Protein AF-0000000075777281 (afdb_homodimer)

Radius of gyration: 25.14 Å; Cα contacts (8 Å, |Δi|>4): 169; chains: 2; bounding box: 47×90×36 Å

Structure (mmCIF, N/CA/C/O backbone):
data_AF-0000000075777281-model_v1
#
loop_
_entity.id
_entity.type
_entity.pdbx_description
1 polymer 'Gametocyte-specific factor 1-like'
#
loop_
_atom_site.group_PDB
_atom_site.id
_atom_site.type_symbol
_atom_site.label_atom_id
_atom_site.label_alt_id
_atom_site.label_comp_id
_atom_site.label_asym_id
_atom_site.label_entity_id
_atom_site.label_seq_id
_atom_site.pdbx_PDB_ins_code
_atom_site.Cartn_x
_atom_site.Cartn_y
_atom_site.Cartn_z
_atom_site.occupancy
_atom_site.B_iso_or_equiv
_atom_site.auth_seq_id
_atom_site.auth_comp_id
_atom_site.auth_asym_id
_atom_site.auth_atom_id
_atom_site.pdbx_PDB_model_num
ATOM 1 N N . MET A 1 1 ? -20.328 7.926 12.609 1 57.16 1 MET A N 1
ATOM 2 C CA . MET A 1 1 ? -19.203 7.02 12.461 1 57.16 1 MET A CA 1
ATOM 3 C C . MET A 1 1 ? -17.906 7.703 12.883 1 57.16 1 MET A C 1
ATOM 5 O O . MET A 1 1 ? -17.656 8.859 12.516 1 57.16 1 MET A O 1
ATOM 9 N N . ASP A 1 2 ? -17.172 7.289 13.93 1 79.69 2 ASP A N 1
ATOM 10 C CA . ASP A 1 2 ? -16 7.898 14.539 1 79.69 2 ASP A CA 1
ATOM 11 C C . ASP A 1 2 ? -14.828 7.949 13.555 1 79.69 2 ASP A C 1
ATOM 13 O O . ASP A 1 2 ? -14.57 6.973 12.852 1 79.69 2 ASP A O 1
ATOM 17 N N . ASP A 1 3 ? -14.461 9.109 13.094 1 91.38 3 ASP A N 1
ATOM 18 C CA . ASP A 1 3 ? -13.328 9.359 12.211 1 91.38 3 ASP A CA 1
ATOM 19 C C . ASP A 1 3 ? -12.148 9.953 12.977 1 91.38 3 ASP A C 1
ATOM 21 O O . ASP A 1 3 ? -11.922 11.164 12.93 1 91.38 3 ASP A O 1
ATOM 25 N N . PRO A 1 4 ? -11.305 8.953 13.641 1 95.25 4 PRO A N 1
ATOM 26 C CA . PRO A 1 4 ? -10.242 9.43 14.523 1 95.25 4 PRO A CA 1
ATOM 27 C C . PRO A 1 4 ? -9.117 10.141 13.766 1 95.25 4 PRO A C 1
ATOM 29 O O . PRO A 1 4 ? -8.938 9.914 12.57 1 95.25 4 PRO A O 1
ATOM 32 N N . PHE A 1 5 ? -8.438 11 14.516 1 96.12 5 PHE A N 1
ATOM 33 C CA . PHE A 1 5 ? -7.293 11.672 13.922 1 96.12 5 PHE A CA 1
ATOM 34 C C . PHE A 1 5 ? -6.039 10.82 14.039 1 96.12 5 PHE A C 1
ATOM 36 O O . PHE A 1 5 ? -5.816 10.164 15.055 1 96.12 5 PHE A O 1
ATOM 43 N N . VAL A 1 6 ? -5.27 10.867 12.938 1 97.31 6 VAL A N 1
ATOM 44 C CA . VAL A 1 6 ? -4.004 10.133 12.922 1 97.31 6 VAL A CA 1
ATOM 45 C C . VAL A 1 6 ? -2.865 11.078 12.547 1 97.31 6 VAL A C 1
ATOM 47 O O . VAL A 1 6 ? -3.098 12.148 11.977 1 97.31 6 VAL A O 1
ATOM 50 N N . THR A 1 7 ? -1.635 10.648 12.977 1 98 7 THR A N 1
ATOM 51 C CA . THR A 1 7 ? -0.463 11.484 12.758 1 98 7 THR A CA 1
ATOM 52 C C . THR A 1 7 ? 0.217 11.133 11.438 1 98 7 THR A C 1
ATOM 54 O O . THR A 1 7 ? 0.353 9.953 11.109 1 98 7 THR A O 1
ATOM 57 N N . CYS A 1 8 ? 0.65 12.086 10.633 1 98.31 8 CYS A N 1
ATOM 58 C CA . CYS A 1 8 ? 1.408 11.906 9.398 1 98.31 8 CYS A CA 1
ATOM 59 C C . CYS A 1 8 ? 2.809 11.375 9.695 1 98.31 8 CYS A C 1
ATOM 61 O O . CYS A 1 8 ? 3.533 11.953 10.508 1 98.31 8 CYS A O 1
ATOM 63 N N . PRO A 1 9 ? 3.223 10.352 9.062 1 98 9 PRO A N 1
ATOM 64 C CA . PRO A 1 9 ? 4.555 9.797 9.305 1 98 9 PRO A CA 1
ATOM 65 C C . PRO A 1 9 ? 5.676 10.734 8.852 1 98 9 PRO A C 1
ATOM 67 O O . PRO A 1 9 ? 6.824 10.578 9.281 1 98 9 PRO A O 1
ATOM 70 N N . TYR A 1 10 ? 5.402 11.688 7.945 1 98.12 10 TYR A N 1
ATOM 71 C CA . TYR A 1 10 ? 6.414 12.578 7.395 1 98.12 10 TYR A CA 1
ATOM 72 C C . TYR A 1 10 ? 6.598 13.805 8.281 1 98.12 10 TYR A C 1
ATOM 74 O O . TYR A 1 10 ? 7.699 14.352 8.375 1 98.12 10 TYR A O 1
ATOM 82 N N . ASN A 1 11 ? 5.52 14.195 8.867 1 98 11 ASN A N 1
ATOM 83 C CA . ASN A 1 11 ? 5.492 15.398 9.695 1 98 11 ASN A CA 1
ATOM 84 C C . ASN A 1 11 ? 4.523 15.25 10.867 1 98 11 ASN A C 1
ATOM 86 O O . ASN A 1 11 ? 3.307 15.297 10.68 1 98 11 ASN A O 1
ATOM 90 N N . ALA A 1 12 ? 5.062 15.125 12.062 1 96.88 12 ALA A N 1
ATOM 91 C CA . ALA A 1 12 ? 4.281 14.82 13.258 1 96.88 12 ALA A CA 1
ATOM 92 C C . ALA A 1 12 ? 3.297 15.945 13.57 1 96.88 12 ALA A C 1
ATOM 94 O O . ALA A 1 12 ? 2.34 15.75 14.32 1 96.88 12 ALA A O 1
ATOM 95 N N . CYS A 1 13 ? 3.457 17.078 13.023 1 97.75 13 CYS A N 1
ATOM 96 C CA . CYS A 1 13 ? 2.553 18.203 13.25 1 97.75 13 CYS A CA 1
ATOM 97 C C . CYS A 1 13 ? 1.271 18.047 12.445 1 97.75 13 CYS A C 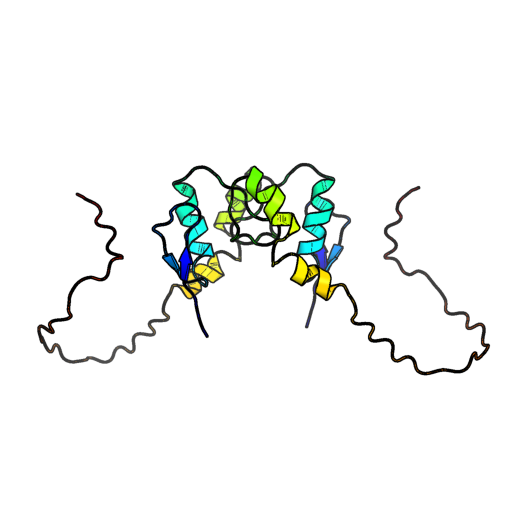1
ATOM 99 O O . CYS A 1 13 ? 0.273 18.719 12.719 1 97.75 13 CYS A O 1
ATOM 101 N N . HIS A 1 14 ? 1.3 17.172 11.445 1 98.06 14 HIS A N 1
ATOM 102 C CA . HIS A 1 14 ? 0.109 16.906 10.648 1 98.06 14 HIS A CA 1
ATOM 103 C C . HIS A 1 14 ? -0.782 15.867 11.328 1 98.06 14 HIS A C 1
ATOM 105 O O . HIS A 1 14 ? -0.437 14.68 11.375 1 98.06 14 HIS A O 1
ATOM 111 N N . ARG A 1 15 ? -1.938 16.328 11.883 1 97.69 15 ARG A N 1
ATOM 112 C CA . ARG A 1 15 ? -3.006 15.484 12.406 1 97.69 15 ARG A CA 1
ATOM 113 C C . ARG A 1 15 ? -4.211 15.484 11.477 1 97.69 15 ARG A C 1
ATOM 115 O O . ARG A 1 15 ? -4.852 16.516 11.273 1 97.69 15 ARG A O 1
ATOM 122 N N . VAL A 1 16 ? -4.441 14.367 10.891 1 95.44 16 VAL A N 1
ATOM 123 C CA . VAL A 1 16 ? -5.441 14.258 9.828 1 95.44 16 VAL A CA 1
ATOM 124 C C . VAL A 1 16 ? -6.449 13.172 10.188 1 95.44 16 VAL A C 1
ATOM 126 O O . VAL A 1 16 ? -6.098 12.172 10.82 1 95.44 16 VAL A O 1
ATOM 129 N N . SER A 1 17 ? -7.68 13.492 9.852 1 94.31 17 SER A N 1
ATOM 130 C CA . SER A 1 17 ? -8.664 12.438 10.062 1 94.31 17 SER A CA 1
ATOM 131 C C . SER A 1 17 ? -8.289 11.172 9.305 1 94.31 17 SER A C 1
ATOM 133 O O . SER A 1 17 ? -7.699 11.234 8.219 1 94.31 17 SER A O 1
ATOM 135 N N . ARG A 1 18 ? -8.633 10.023 9.875 1 94 18 ARG A N 1
ATOM 136 C CA . ARG A 1 18 ? -8.305 8.734 9.281 1 94 18 ARG A CA 1
ATOM 137 C C . ARG A 1 18 ? -8.852 8.633 7.859 1 94 18 ARG A C 1
ATOM 139 O O . ARG A 1 18 ? -8.195 8.078 6.977 1 94 18 ARG A O 1
ATOM 146 N N . SER A 1 19 ? -10.031 9.172 7.637 1 90.12 19 SER A N 1
ATOM 147 C CA . SER A 1 19 ? -10.68 9.078 6.332 1 90.12 19 SER A CA 1
ATOM 148 C C . SER A 1 19 ? -9.953 9.93 5.293 1 90.12 19 SER A C 1
ATOM 150 O O . SER A 1 19 ? -10.102 9.711 4.09 1 90.12 19 SER A O 1
ATOM 152 N N . ARG A 1 20 ? -9.07 10.844 5.766 1 92.12 20 ARG A N 1
ATOM 153 C CA . ARG A 1 20 ? -8.414 11.766 4.852 1 92.12 20 ARG A CA 1
ATOM 154 C C . ARG A 1 20 ? -6.914 11.492 4.773 1 92.12 20 ARG A C 1
ATOM 156 O O . ARG A 1 20 ? -6.207 12.102 3.967 1 92.12 20 AR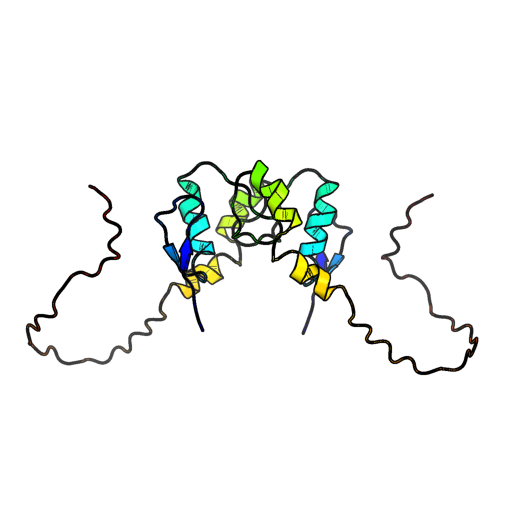G A O 1
ATOM 163 N N . ILE A 1 21 ? -6.453 10.523 5.461 1 95.94 21 ILE A N 1
ATOM 164 C CA . ILE A 1 21 ? -5.02 10.336 5.652 1 95.94 21 ILE A CA 1
ATOM 165 C C . ILE A 1 21 ? -4.383 9.867 4.348 1 95.94 21 ILE A C 1
ATOM 167 O O . ILE A 1 21 ? -3.264 10.273 4.016 1 95.94 21 ILE A O 1
ATOM 171 N N . GLN A 1 22 ? -5.082 9.055 3.615 1 94.44 22 GLN A N 1
ATOM 172 C CA . GLN A 1 22 ? -4.531 8.531 2.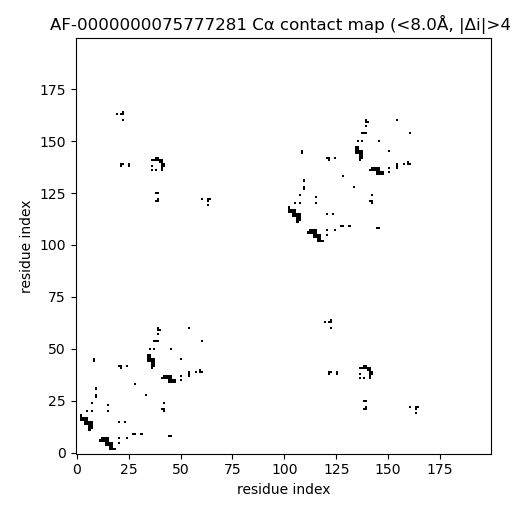371 1 94.44 22 GLN A CA 1
ATOM 173 C C . GLN A 1 22 ? -4.207 9.664 1.395 1 94.44 22 GLN A C 1
ATOM 175 O O . GLN A 1 22 ? -3.09 9.734 0.875 1 94.44 22 GLN A O 1
ATOM 180 N N . ALA A 1 23 ? -5.176 10.547 1.175 1 93.06 23 ALA A N 1
ATOM 181 C CA . ALA A 1 23 ? -4.977 11.688 0.282 1 93.06 23 ALA A CA 1
ATOM 182 C C . ALA A 1 23 ? -3.887 12.617 0.812 1 93.06 23 ALA A C 1
ATOM 184 O O . ALA A 1 23 ? -3.053 13.102 0.046 1 93.06 23 ALA A O 1
ATOM 185 N N . HIS A 1 24 ? -3.928 12.789 2.121 1 95.81 24 HIS A N 1
ATOM 186 C CA . HIS A 1 24 ? -2.926 13.648 2.748 1 95.81 24 HIS A CA 1
ATOM 187 C C . HIS A 1 24 ? -1.517 13.125 2.49 1 95.81 24 HIS A C 1
ATOM 189 O O . HIS A 1 24 ? -0.632 13.883 2.092 1 95.81 24 HIS A O 1
ATOM 195 N N . LEU A 1 25 ? -1.268 11.836 2.621 1 97.06 25 LEU A N 1
ATOM 196 C CA . LEU A 1 25 ? 0.049 11.227 2.506 1 97.06 25 LEU A CA 1
ATOM 197 C C . LEU A 1 25 ? 0.598 11.375 1.091 1 97.06 25 LEU A C 1
ATOM 199 O O . LEU A 1 25 ? 1.789 11.633 0.907 1 97.06 25 LEU A O 1
ATOM 203 N N . VAL A 1 26 ? -0.265 11.289 0.12 1 95.75 26 VAL A N 1
ATOM 204 C CA . VAL A 1 26 ? 0.162 11.344 -1.274 1 95.75 26 VAL A CA 1
ATOM 205 C C . VAL A 1 26 ? 0.666 12.742 -1.613 1 95.75 26 VAL A C 1
ATOM 207 O O . VAL A 1 26 ? 1.647 12.898 -2.344 1 95.75 26 VAL A O 1
ATOM 210 N N . LYS A 1 27 ? 0.026 13.672 -1.024 1 94.31 27 LYS A N 1
ATOM 211 C CA . LYS A 1 27 ? 0.443 15.047 -1.26 1 94.31 27 LYS A CA 1
ATOM 212 C C . LYS A 1 27 ? 1.673 15.398 -0.427 1 94.31 27 LYS A C 1
ATOM 214 O O . LYS A 1 27 ? 2.609 16.031 -0.929 1 94.31 27 LYS A O 1
ATOM 219 N N . CYS A 1 28 ? 1.692 14.961 0.804 1 97.31 28 CYS A N 1
ATOM 220 C CA . CYS A 1 28 ? 2.684 15.367 1.793 1 97.31 28 CYS A CA 1
ATOM 221 C C . CYS A 1 28 ? 4.035 14.719 1.509 1 97.31 28 CYS A C 1
ATOM 223 O O . CYS A 1 28 ? 5.082 15.336 1.724 1 97.31 28 CYS A O 1
ATOM 225 N N . GLN A 1 29 ? 4.039 13.508 0.987 1 97.38 29 GLN A N 1
ATOM 226 C CA . GLN A 1 29 ? 5.258 12.727 0.794 1 97.38 29 GLN A CA 1
ATOM 227 C C . GLN A 1 29 ? 6.195 13.406 -0.2 1 97.38 29 GLN A C 1
ATOM 229 O O . GLN A 1 29 ? 7.402 13.172 -0.188 1 97.38 29 GLN A O 1
ATOM 234 N N . LYS A 1 30 ? 5.668 14.281 -1.049 1 94.94 30 LYS A N 1
ATOM 235 C CA . LYS A 1 30 ? 6.461 14.961 -2.068 1 94.94 30 LYS A CA 1
ATOM 236 C C . LYS A 1 30 ? 7.496 15.883 -1.433 1 94.94 30 LYS A C 1
ATOM 238 O O . LYS A 1 30 ? 8.492 16.234 -2.064 1 94.94 30 LYS A O 1
ATOM 243 N N . ASN A 1 31 ? 7.32 16.203 -0.194 1 97 31 ASN A N 1
ATOM 244 C CA . ASN A 1 31 ? 8.148 17.219 0.466 1 97 31 ASN A CA 1
ATOM 245 C C . ASN A 1 31 ? 9.172 16.562 1.403 1 97 31 ASN A C 1
ATOM 247 O O . ASN A 1 31 ? 9.891 17.266 2.119 1 97 31 ASN A O 1
ATOM 251 N N . TYR A 1 32 ? 9.281 15.289 1.352 1 97.62 32 TYR A N 1
ATOM 252 C CA . TYR A 1 32 ? 10.125 14.594 2.314 1 97.62 32 TYR A CA 1
ATOM 253 C C . TYR A 1 32 ? 10.867 13.43 1.655 1 97.62 32 TYR A C 1
ATOM 255 O O . TYR A 1 32 ? 10.5 13 0.561 1 97.62 32 TYR A O 1
ATOM 263 N N . PRO A 1 33 ? 11.945 12.961 2.34 1 96.75 33 PRO A N 1
ATOM 264 C CA . PRO A 1 33 ? 12.57 11.734 1.843 1 96.75 33 PRO A CA 1
ATOM 265 C C . PRO A 1 33 ? 11.594 10.562 1.765 1 96.75 33 PRO A C 1
ATOM 267 O O . PRO A 1 33 ? 10.695 10.445 2.602 1 96.75 33 PRO A O 1
ATOM 270 N N . LYS A 1 34 ? 11.836 9.695 0.881 1 95.25 34 LYS A N 1
ATOM 271 C CA . LYS A 1 34 ? 10.938 8.578 0.585 1 95.25 34 LYS A CA 1
ATOM 272 C C . LYS A 1 34 ? 10.875 7.602 1.753 1 95.25 34 LYS A C 1
ATOM 274 O O . LYS A 1 34 ? 11.906 7.238 2.324 1 95.25 34 LYS A O 1
ATOM 279 N N . LEU A 1 35 ? 9.727 7.219 2.082 1 98.06 35 LEU A N 1
ATOM 280 C CA . LEU A 1 35 ? 9.453 6.109 2.986 1 98.06 35 LEU A CA 1
ATOM 281 C C . LEU A 1 35 ? 8.867 4.922 2.23 1 98.06 35 LEU A C 1
ATOM 283 O O . LEU A 1 35 ? 8.227 5.098 1.19 1 98.06 35 LEU A O 1
ATOM 287 N N . ASP A 1 36 ? 9.07 3.768 2.764 1 97.75 36 ASP A N 1
ATOM 288 C CA . ASP A 1 36 ? 8.5 2.566 2.164 1 97.75 36 ASP A CA 1
ATOM 289 C C . ASP A 1 36 ? 7.004 2.461 2.459 1 97.75 36 ASP A C 1
ATOM 291 O O . ASP A 1 36 ? 6.547 2.859 3.533 1 97.75 36 ASP A O 1
ATOM 295 N N . ILE A 1 37 ? 6.277 1.897 1.491 1 98.44 37 ILE A N 1
ATOM 296 C CA . ILE A 1 37 ? 4.848 1.65 1.634 1 98.44 37 ILE A CA 1
ATOM 297 C C . ILE A 1 37 ? 4.613 0.197 2.039 1 98.44 37 ILE A C 1
ATOM 299 O O . ILE A 1 37 ? 5.18 -0.721 1.441 1 98.44 37 ILE A O 1
ATOM 303 N N . CYS A 1 38 ? 3.844 0.054 3.049 1 98.06 38 CYS A N 1
ATOM 304 C CA . CYS A 1 38 ? 3.469 -1.273 3.52 1 98.06 38 CYS A CA 1
ATOM 305 C C . CYS A 1 38 ? 2.756 -2.061 2.426 1 98.06 38 CYS A C 1
ATOM 307 O O . CYS A 1 38 ? 1.815 -1.558 1.808 1 98.06 38 CYS A O 1
ATOM 309 N N . PRO A 1 39 ? 3.129 -3.352 2.199 1 97.12 39 PRO A N 1
ATOM 310 C CA . PRO A 1 39 ? 2.482 -4.137 1.144 1 97.12 39 PRO A CA 1
ATOM 311 C C . PRO A 1 39 ? 1.052 -4.535 1.496 1 97.12 39 PRO A C 1
ATOM 313 O O . PRO A 1 39 ? 0.306 -5 0.631 1 97.12 39 PRO A O 1
ATOM 316 N N . TYR A 1 40 ? 0.597 -4.344 2.725 1 96.44 40 TYR A N 1
ATOM 317 C CA . TYR A 1 40 ? -0.753 -4.707 3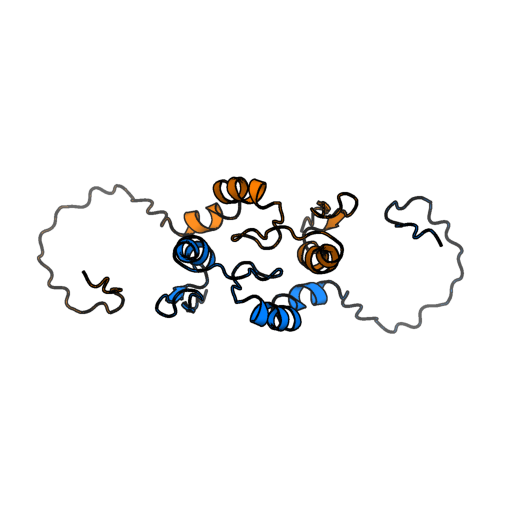.141 1 96.44 40 TYR A CA 1
ATOM 318 C C . TYR A 1 40 ? -1.663 -3.484 3.166 1 96.44 40 TYR A C 1
ATOM 320 O O . TYR A 1 40 ? -2.885 -3.609 3.057 1 96.44 40 TYR A O 1
ATOM 328 N N . ASN A 1 41 ? -1.09 -2.393 3.357 1 96.31 41 ASN A N 1
ATOM 329 C CA . ASN A 1 41 ? -1.854 -1.163 3.543 1 96.31 41 ASN A CA 1
ATOM 330 C C . ASN A 1 41 ? -1.059 0.064 3.107 1 96.31 41 ASN A C 1
ATOM 332 O O . ASN A 1 41 ? -0.091 0.448 3.766 1 96.31 41 ASN A O 1
ATOM 336 N N . ALA A 1 42 ? -1.527 0.75 2.135 1 97.19 42 ALA A N 1
ATOM 337 C CA . ALA A 1 42 ? -0.791 1.831 1.484 1 97.19 42 ALA A CA 1
ATOM 338 C C . ALA A 1 42 ? -0.603 3.014 2.43 1 97.19 42 ALA A C 1
ATOM 340 O O . ALA A 1 42 ? 0.262 3.863 2.207 1 97.19 42 ALA A O 1
ATOM 341 N N . THR A 1 43 ? -1.406 3.062 3.502 1 96.88 43 THR A N 1
ATOM 342 C CA . THR A 1 43 ? -1.298 4.207 4.402 1 96.88 43 THR A CA 1
ATOM 343 C C . THR A 1 43 ? -0.174 3.996 5.41 1 96.88 43 THR A C 1
ATOM 345 O O . THR A 1 43 ? 0.242 4.938 6.09 1 96.88 43 THR A O 1
ATOM 348 N N . HIS A 1 44 ? 0.303 2.773 5.523 1 97.75 44 HIS A N 1
ATOM 349 C CA . HIS A 1 44 ? 1.448 2.529 6.395 1 97.75 44 HIS A CA 1
ATOM 350 C C . HIS A 1 44 ? 2.754 2.908 5.703 1 97.75 44 HIS A C 1
ATOM 352 O O . HIS A 1 44 ? 3.129 2.303 4.695 1 97.75 44 HIS A O 1
ATOM 358 N N . ARG A 1 45 ? 3.35 3.912 6.207 1 98.5 45 ARG A N 1
ATOM 359 C CA . ARG A 1 45 ? 4.602 4.43 5.664 1 98.5 45 ARG A CA 1
ATOM 360 C C . ARG A 1 45 ? 5.691 4.465 6.727 1 98.5 45 ARG A C 1
ATOM 362 O O . ARG A 1 45 ? 5.461 4.93 7.844 1 98.5 45 ARG A O 1
ATOM 369 N N . MET A 1 46 ? 6.871 3.877 6.445 1 98.25 46 MET A N 1
ATOM 370 C CA . MET A 1 46 ? 7.977 3.879 7.398 1 98.25 46 MET A CA 1
ATOM 371 C C . MET A 1 46 ? 9.297 3.568 6.699 1 98.25 46 MET A C 1
ATOM 373 O O . MET A 1 46 ? 9.32 3.289 5.5 1 98.25 46 MET A O 1
ATOM 377 N N . SER A 1 47 ? 10.344 3.664 7.438 1 97.94 47 SER A N 1
ATOM 378 C CA . SER A 1 47 ? 11.664 3.354 6.887 1 97.94 47 SER A CA 1
ATOM 379 C C . SER A 1 47 ? 11.773 1.876 6.523 1 97.94 47 SER A C 1
ATOM 381 O O . SER A 1 47 ? 11.023 1.046 7.043 1 97.94 47 SER A O 1
ATOM 383 N N . SER A 1 48 ? 12.672 1.592 5.672 1 96.5 48 SER A N 1
ATOM 384 C CA . SER A 1 48 ? 12.859 0.215 5.223 1 96.5 48 SER A CA 1
ATOM 385 C C . SER A 1 48 ? 13.133 -0.715 6.398 1 96.5 48 SER A C 1
ATOM 387 O O . SER A 1 48 ? 12.625 -1.836 6.445 1 96.5 48 SER A O 1
ATOM 389 N N . ASP A 1 49 ? 13.984 -0.244 7.324 1 97.38 49 ASP A N 1
ATOM 390 C CA . ASP A 1 49 ? 14.328 -1.06 8.484 1 97.38 49 ASP A CA 1
ATOM 391 C C . ASP A 1 49 ? 13.102 -1.318 9.359 1 97.38 49 ASP A C 1
ATOM 393 O O . ASP A 1 49 ? 12.875 -2.445 9.797 1 97.38 49 ASP A O 1
ATOM 397 N N . GLU A 1 50 ? 12.312 -0.312 9.555 1 98.06 50 GLU A N 1
ATOM 398 C CA . GLU A 1 50 ? 11.086 -0.452 10.328 1 98.06 50 GLU A CA 1
ATOM 399 C C . GLU A 1 50 ? 10.07 -1.329 9.602 1 98.06 50 GLU A C 1
ATOM 401 O O . GLU A 1 50 ? 9.336 -2.088 10.242 1 98.06 50 GLU A O 1
ATOM 406 N N . MET A 1 51 ? 10.031 -1.221 8.312 1 97.44 51 MET A N 1
ATOM 407 C CA . MET A 1 51 ? 9.07 -1.966 7.504 1 97.44 51 MET A CA 1
ATOM 408 C C . MET A 1 51 ? 9.305 -3.469 7.625 1 97.44 51 MET A C 1
ATOM 410 O O . MET A 1 51 ? 8.352 -4.246 7.684 1 97.44 51 MET A O 1
ATOM 414 N N . LYS A 1 52 ? 10.57 -3.854 7.699 1 95.62 52 LYS A N 1
ATOM 415 C CA . LYS A 1 52 ? 10.914 -5.266 7.848 1 95.62 52 LYS A CA 1
ATOM 416 C C . LYS A 1 52 ? 10.242 -5.871 9.07 1 95.62 52 LYS A C 1
ATOM 418 O O . LYS A 1 52 ? 9.781 -7.016 9.031 1 95.62 52 LYS A O 1
ATOM 423 N N . GLN A 1 53 ? 10.219 -5.105 10.117 1 96.31 53 GLN A N 1
ATOM 424 C CA . GLN A 1 53 ? 9.578 -5.562 11.352 1 96.31 53 GLN A CA 1
ATOM 425 C C . GLN A 1 53 ? 8.062 -5.391 11.281 1 96.31 53 GLN A C 1
ATOM 427 O O . GLN A 1 53 ? 7.312 -6.262 11.727 1 96.31 53 GLN A O 1
ATOM 432 N N . HIS A 1 54 ? 7.562 -4.355 10.703 1 97.19 54 HIS A N 1
ATOM 433 C CA . HIS A 1 54 ? 6.145 -4.02 10.625 1 97.19 54 HIS A CA 1
ATOM 434 C C . HIS A 1 54 ? 5.359 -5.109 9.898 1 97.19 54 HIS A C 1
ATOM 436 O O . HIS A 1 54 ? 4.289 -5.52 10.359 1 97.19 54 HIS A O 1
ATOM 442 N N . VAL A 1 55 ? 5.887 -5.613 8.781 1 94.75 55 VAL A N 1
ATOM 443 C CA . VAL A 1 55 ? 5.168 -6.547 7.918 1 94.75 55 VAL A CA 1
ATOM 444 C C . VAL A 1 55 ? 4.902 -7.848 8.672 1 94.75 55 VAL A C 1
ATOM 446 O O . VAL A 1 55 ? 3.939 -8.555 8.375 1 94.75 55 VAL A O 1
ATOM 449 N N . LYS A 1 56 ? 5.676 -8.172 9.688 1 92 56 LYS A N 1
ATOM 450 C CA . LYS A 1 56 ? 5.508 -9.391 10.477 1 92 56 LYS A CA 1
ATOM 451 C C . LYS A 1 56 ? 4.293 -9.289 11.391 1 92 56 LYS A C 1
ATOM 453 O O . LYS A 1 56 ? 3.703 -10.305 11.766 1 92 56 LYS A O 1
ATOM 458 N N . ILE A 1 57 ? 3.963 -8.07 11.75 1 93 57 ILE A N 1
ATOM 459 C CA . ILE A 1 57 ? 2.947 -7.906 12.789 1 93 57 ILE A CA 1
ATOM 460 C C . ILE A 1 57 ? 1.841 -6.98 12.281 1 93 57 ILE A C 1
ATOM 462 O O . ILE A 1 57 ? 0.981 -6.551 13.055 1 93 57 ILE A O 1
ATOM 466 N N . CYS A 1 58 ? 1.878 -6.586 11.008 1 95.31 58 CYS A N 1
ATOM 467 C CA . CYS A 1 58 ? 0.915 -5.648 10.445 1 95.31 58 CYS A CA 1
ATOM 468 C C . CYS A 1 58 ? -0.514 -6.098 10.727 1 95.31 58 CYS A C 1
ATOM 470 O O . CYS A 1 58 ? -0.874 -7.242 10.461 1 95.31 58 CYS A O 1
ATOM 472 N N . THR A 1 59 ? -1.36 -5.227 11.266 1 91.44 59 THR A N 1
ATOM 473 C CA . THR A 1 59 ? -2.744 -5.516 11.625 1 91.44 59 THR A CA 1
ATOM 474 C C . THR A 1 59 ? -3.547 -5.926 10.398 1 91.44 59 THR A C 1
ATOM 476 O O . THR A 1 59 ? -4.555 -6.629 10.508 1 91.44 59 THR A O 1
ATOM 479 N N . ASN A 1 60 ? -3.131 -5.48 9.219 1 91.5 60 ASN A N 1
ATOM 480 C CA . ASN A 1 60 ? -3.869 -5.797 8 1 91.5 60 ASN A CA 1
ATOM 481 C C . ASN A 1 60 ? -3.441 -7.137 7.414 1 91.5 60 ASN A C 1
ATOM 483 O O . ASN A 1 60 ? -4.078 -7.648 6.492 1 91.5 60 ASN A O 1
ATOM 487 N N . ARG A 1 61 ? -2.404 -7.695 7.906 1 86.38 61 ARG A N 1
ATOM 488 C CA . ARG A 1 61 ? -1.982 -9.039 7.52 1 86.38 61 ARG A CA 1
ATOM 489 C C . ARG A 1 61 ? -3.014 -10.078 7.945 1 86.38 61 ARG A C 1
ATOM 491 O O . ARG A 1 61 ? -3.346 -10.984 7.176 1 86.38 61 ARG A O 1
ATOM 498 N N . SER A 1 62 ? -3.416 -10.047 9.188 1 72.25 62 SER A N 1
ATOM 499 C CA . SER A 1 62 ? -4.305 -11.016 9.82 1 72.25 62 SER A CA 1
ATOM 500 C C . SER A 1 62 ? -5.672 -11.031 9.141 1 72.25 62 SER A C 1
ATOM 502 O O . SER A 1 62 ? -6.312 -12.086 9.047 1 72.25 62 SER A O 1
ATOM 504 N N . SER A 1 63 ? -6.055 -9.875 8.703 1 64.5 63 SER A N 1
ATOM 505 C CA . SER A 1 63 ? -7.375 -9.805 8.086 1 64.5 63 SER A CA 1
ATOM 506 C C . SER A 1 63 ? -7.457 -10.711 6.855 1 64.5 63 SER A C 1
ATOM 508 O O . SER A 1 63 ? -8.531 -11.203 6.516 1 64.5 63 SER A O 1
ATOM 510 N N . PHE A 1 64 ? -6.332 -11 6.328 1 64.19 64 PHE A N 1
ATOM 511 C CA . PHE A 1 64 ? -6.281 -11.805 5.109 1 64.19 64 PHE A CA 1
ATOM 512 C C . PHE A 1 64 ? -6.195 -13.289 5.441 1 64.19 64 PHE A C 1
ATOM 514 O O . PHE A 1 64 ? -6.773 -14.117 4.734 1 64.19 64 PHE A O 1
ATOM 521 N N . PHE A 1 65 ? -5.441 -13.594 6.477 1 61.03 65 PHE A N 1
ATOM 522 C CA . PHE A 1 65 ? -5.277 -14.992 6.844 1 61.03 65 PHE A CA 1
ATOM 523 C C . PHE A 1 65 ? -6.535 -15.531 7.516 1 61.03 65 PHE A C 1
ATOM 525 O O . PHE A 1 65 ? -6.824 -16.719 7.441 1 61.03 65 PHE A O 1
ATOM 532 N N . LEU A 1 66 ? -7.145 -14.672 8.156 1 58.88 66 LEU A N 1
ATOM 533 C CA . LEU A 1 66 ? -8.367 -15.109 8.812 1 58.88 66 LEU A CA 1
ATOM 534 C C . LEU A 1 66 ? -9.43 -15.492 7.789 1 58.88 66 LEU A C 1
ATOM 536 O O . LEU A 1 66 ? -10.227 -16.406 8.023 1 58.88 66 LEU A O 1
ATOM 540 N N . LYS A 1 67 ? -9.445 -14.727 6.793 1 54.28 67 LYS A N 1
ATOM 541 C CA . LYS A 1 67 ? -10.453 -15.086 5.801 1 54.28 67 LYS A CA 1
ATOM 542 C C . LYS A 1 67 ? -10.117 -16.422 5.133 1 54.28 67 LYS A C 1
ATOM 544 O O . LYS A 1 67 ? -10.992 -17.078 4.574 1 54.28 67 LYS A O 1
ATOM 549 N N . GLU A 1 68 ? -8.906 -16.703 5.066 1 52.12 68 GLU A N 1
ATOM 550 C CA . GLU A 1 68 ? -8.531 -17.938 4.398 1 52.12 68 GLU A CA 1
ATOM 551 C C . GLU A 1 68 ? -8.93 -19.156 5.234 1 52.12 68 GLU A C 1
ATOM 553 O O . GLU A 1 68 ? -9.055 -20.266 4.711 1 52.12 68 GLU A O 1
ATOM 558 N N . LYS A 1 69 ? -9.109 -18.984 6.574 1 51.53 69 LYS A N 1
ATOM 559 C CA . LYS A 1 69 ? -9.469 -20.203 7.301 1 51.53 69 LYS A CA 1
ATOM 560 C C . LYS A 1 69 ? -10.961 -20.5 7.18 1 51.53 69 LYS A C 1
ATOM 562 O O . LYS A 1 69 ? -11.797 -19.672 7.555 1 51.53 69 LYS A O 1
ATOM 567 N N . PRO A 1 70 ? -11.367 -21.25 6.324 1 47.75 70 PRO A N 1
ATOM 568 C CA . PRO A 1 70 ? -12.734 -21.75 6.492 1 47.75 70 PRO A CA 1
ATOM 569 C C . PRO A 1 70 ? -13.039 -22.156 7.934 1 47.75 70 PRO A C 1
ATOM 571 O O . PRO A 1 70 ? -12.172 -22.688 8.625 1 47.75 70 PRO A O 1
ATOM 574 N N . LEU A 1 71 ? -13.828 -21.281 8.586 1 43.41 71 LEU A N 1
ATOM 575 C CA . LEU A 1 71 ? -14.406 -21.828 9.812 1 43.41 71 LEU A CA 1
ATOM 576 C C . LEU A 1 71 ? -14.891 -23.25 9.586 1 43.41 71 LEU A C 1
ATOM 578 O O . LEU A 1 71 ? -15.945 -23.469 8.977 1 43.41 71 LEU A O 1
ATOM 582 N N . VAL A 1 72 ? -14.164 -24.156 9.195 1 39.81 72 VAL A N 1
ATOM 583 C CA . VAL A 1 72 ? -14.68 -25.516 9.328 1 39.81 72 VAL A CA 1
ATOM 584 C C . VAL A 1 72 ? -15.109 -25.781 10.773 1 39.81 72 VAL A C 1
ATOM 586 O O . VAL A 1 72 ? -14.266 -25.844 11.672 1 39.81 72 VAL A O 1
ATOM 589 N N . THR A 1 73 ? -16.156 -25.094 11.227 1 39.34 73 THR A N 1
ATOM 590 C CA . THR A 1 73 ? -16.781 -25.703 12.391 1 39.34 73 THR A CA 1
ATOM 591 C C . THR A 1 73 ? -17.188 -27.141 12.086 1 39.34 73 THR A C 1
ATOM 593 O O . THR A 1 73 ? -18.094 -27.391 11.281 1 39.34 73 THR A O 1
ATOM 596 N N . GLY A 1 74 ? -16.312 -28.141 11.984 1 38.5 74 GLY A N 1
ATOM 597 C CA . GLY A 1 74 ? -16.578 -29.578 11.945 1 38.5 74 GLY A CA 1
ATOM 598 C C . GLY A 1 74 ? -17.609 -30.016 12.977 1 38.5 74 GLY A C 1
ATOM 599 O O . GLY A 1 74 ? -17.391 -29.844 14.18 1 38.5 74 GLY A O 1
ATOM 600 N N . ALA A 1 75 ? -18.891 -29.969 12.633 1 38.66 75 ALA A N 1
ATOM 601 C CA . ALA A 1 75 ? -19.797 -30.844 13.344 1 38.66 75 ALA A CA 1
ATOM 602 C C . ALA A 1 75 ? -19.281 -32.281 13.367 1 38.66 75 ALA A C 1
ATOM 604 O O . ALA A 1 75 ? -18.938 -32.844 12.32 1 38.66 75 ALA A O 1
ATOM 605 N N . ILE A 1 76 ? -18.734 -32.906 14.391 1 40.22 76 ILE A N 1
ATOM 606 C CA . ILE A 1 76 ? -18.312 -34.25 14.719 1 40.22 76 ILE A CA 1
ATOM 607 C C . ILE A 1 76 ? -19.406 -35.25 14.359 1 40.22 76 ILE A C 1
ATOM 609 O O . ILE A 1 76 ? -19.562 -36.312 15.008 1 40.22 76 ILE A O 1
ATOM 613 N N . SER A 1 77 ? -20.453 -35.031 13.445 1 36.38 77 SER A N 1
ATOM 614 C CA . SER A 1 77 ? -21.281 -36.219 13.266 1 36.38 77 SER A CA 1
ATOM 615 C C . SER A 1 77 ? -20.516 -37.344 12.586 1 36.38 77 SER A C 1
ATOM 617 O O . SER A 1 77 ? -19.609 -37.094 11.789 1 36.38 77 SER A O 1
ATOM 619 N N . THR A 1 78 ? -20.656 -38.719 13.094 1 34.59 78 THR A N 1
ATOM 620 C CA . THR A 1 78 ? -20.125 -40.062 12.859 1 34.59 78 THR A CA 1
ATOM 621 C C . THR A 1 78 ? -20.406 -40.531 11.43 1 34.59 78 THR A C 1
ATOM 623 O O . THR A 1 78 ? -20.312 -41.719 11.117 1 34.59 78 THR A O 1
ATOM 626 N N . PRO A 1 79 ? -20.438 -39.656 10.375 1 32.5 79 PRO A N 1
ATOM 627 C CA . PRO A 1 79 ? -21.031 -40.281 9.18 1 32.5 79 PRO A CA 1
ATOM 628 C C . PRO A 1 79 ? -20.25 -41.5 8.703 1 32.5 79 PRO A C 1
ATOM 630 O O . PRO A 1 79 ? -19.062 -41.625 9 1 32.5 79 PRO A O 1
ATOM 633 N N . LYS A 1 80 ? -21.016 -42.562 8.258 1 34.34 80 LYS A N 1
ATOM 634 C CA . LYS A 1 80 ? -20.781 -43.875 7.641 1 34.34 80 LYS A CA 1
ATOM 635 C C . LYS A 1 80 ? -19.844 -43.75 6.441 1 34.34 80 LYS A C 1
ATOM 637 O O . LYS A 1 80 ? -19.844 -42.719 5.746 1 34.34 80 LYS A O 1
ATOM 642 N N . ARG A 1 81 ? -18.844 -44.688 6.211 1 30.98 81 ARG A N 1
ATOM 643 C CA . ARG A 1 81 ? -17.688 -44.969 5.375 1 30.98 81 ARG A CA 1
ATOM 644 C C . ARG A 1 81 ? -18.078 -45.125 3.914 1 30.98 81 ARG A C 1
ATOM 646 O O . ARG A 1 81 ? -17.266 -45.531 3.086 1 30.98 81 ARG A O 1
ATOM 653 N N . ILE A 1 82 ? -19.219 -44.75 3.436 1 31.22 82 ILE A N 1
ATOM 654 C CA . ILE A 1 82 ? -19.484 -45.438 2.189 1 31.22 82 ILE A CA 1
ATOM 655 C C . ILE A 1 82 ? -18.391 -45.125 1.167 1 31.22 82 ILE A C 1
ATOM 657 O O . ILE A 1 82 ? -18.016 -43.938 1.014 1 31.22 82 ILE A O 1
ATOM 661 N N . LEU A 1 83 ? -17.688 -46.094 0.456 1 26.7 83 LEU A N 1
ATOM 662 C CA . LEU A 1 83 ? -16.562 -46.25 -0.465 1 26.7 83 LEU A CA 1
ATOM 663 C C . LEU A 1 83 ? -16.812 -45.531 -1.774 1 26.7 83 LEU A C 1
ATOM 665 O O . LEU A 1 83 ? -15.961 -45.5 -2.662 1 26.7 83 LEU A O 1
ATOM 669 N N . GLN A 1 84 ? -17.953 -45.031 -2.156 1 24.91 84 GLN A N 1
ATOM 670 C CA . GLN A 1 84 ? -18.141 -45.094 -3.6 1 24.91 84 GLN A CA 1
ATOM 671 C C . GLN A 1 84 ? -17.141 -44.219 -4.336 1 24.91 84 GLN A C 1
ATOM 673 O O . GLN A 1 84 ? -16.781 -43.125 -3.859 1 24.91 84 GLN A O 1
ATOM 678 N N . LYS A 1 85 ? -16.438 -44.719 -5.418 1 26.83 85 LYS A N 1
ATOM 679 C CA . LYS A 1 85 ? -15.461 -44.406 -6.453 1 26.83 85 LYS A CA 1
ATOM 680 C C . LYS A 1 85 ? -15.914 -43.188 -7.266 1 26.83 85 LYS A C 1
ATOM 682 O O 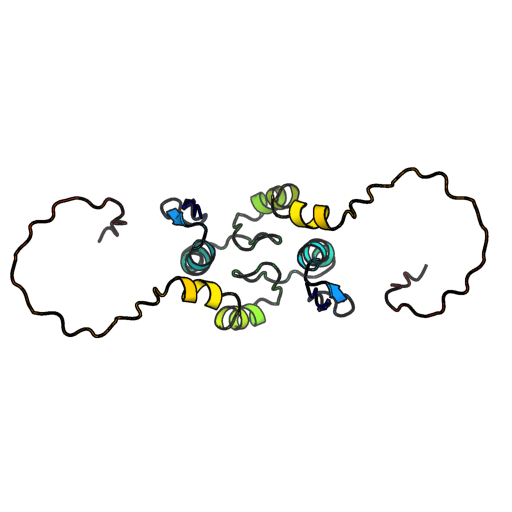. LYS A 1 85 ? -15.375 -42.906 -8.344 1 26.83 85 LYS A O 1
ATOM 687 N N . GLU A 1 86 ? -16.594 -42.281 -6.832 1 25.47 86 GLU A N 1
ATOM 688 C CA . GLU A 1 86 ? -17.234 -41.406 -7.82 1 25.47 86 GLU A CA 1
ATOM 689 C C . GLU A 1 86 ? -16.188 -40.75 -8.734 1 25.47 86 GLU A C 1
ATOM 691 O O . GLU A 1 86 ? -15.109 -40.375 -8.281 1 25.47 86 GLU A O 1
ATOM 696 N N . TYR A 1 87 ? -16.406 -40.781 -10.039 1 24.06 87 TYR A N 1
ATOM 697 C CA . TYR A 1 87 ? -15.75 -40.469 -11.297 1 24.06 87 TYR A CA 1
ATOM 698 C C . TYR A 1 87 ? -15.469 -38.969 -11.383 1 24.06 87 TYR A C 1
ATOM 700 O O . TYR A 1 87 ? -16.172 -38.219 -12.07 1 24.06 87 TYR A O 1
ATOM 708 N N . LEU A 1 88 ? -15.258 -38.25 -10.477 1 23.47 88 LEU A N 1
ATOM 709 C CA . LEU A 1 88 ? -15.289 -36.844 -10.828 1 23.47 88 LEU A CA 1
ATOM 710 C C . LEU A 1 88 ? -14.336 -36.531 -11.977 1 23.47 88 LEU A C 1
ATOM 712 O O . LEU A 1 88 ? -13.188 -37 -11.977 1 23.47 88 LEU A O 1
ATOM 716 N N . PRO A 1 89 ? -14.891 -36 -13.047 1 25.05 89 PRO A N 1
ATOM 717 C CA . PRO A 1 89 ? -14.148 -35.75 -14.289 1 25.05 89 PRO A CA 1
ATOM 718 C C . PRO A 1 89 ? -12.812 -35.031 -14.055 1 25.05 89 PRO A C 1
ATOM 720 O O . PRO A 1 89 ? -12.594 -34.469 -12.984 1 25.05 89 PRO A O 1
ATOM 723 N N . GLU A 1 90 ? -12.109 -34.5 -15.266 1 26.97 90 GLU A N 1
ATOM 724 C CA . GLU A 1 90 ? -10.758 -34.188 -15.734 1 26.97 90 GLU A CA 1
ATOM 725 C C . GLU A 1 90 ? -10.148 -33.031 -14.969 1 26.97 90 GLU A C 1
ATOM 727 O O . GLU A 1 90 ? -10.062 -33.062 -13.742 1 26.97 90 GLU A O 1
ATOM 732 N N . THR A 1 91 ? -9.891 -31.719 -15.758 1 27.34 91 THR A N 1
ATOM 733 C CA . THR A 1 91 ? -8.789 -30.812 -16.094 1 27.34 91 THR A CA 1
ATOM 734 C C . THR A 1 91 ? -8.703 -29.672 -15.086 1 27.34 91 THR A C 1
ATOM 736 O O . THR A 1 91 ? -9.398 -28.656 -15.242 1 27.34 91 THR A O 1
ATOM 739 N N . ASP A 1 92 ? -8.859 -29.656 -14.07 1 28.05 92 ASP A N 1
ATOM 740 C CA . ASP A 1 92 ? -8.867 -28.344 -13.422 1 28.05 92 ASP A CA 1
ATOM 741 C C . ASP A 1 92 ? -7.5 -27.672 -13.539 1 28.05 92 ASP A C 1
ATOM 743 O O . ASP A 1 92 ? -6.48 -28.25 -13.18 1 28.05 92 ASP A O 1
ATOM 747 N N . PRO A 1 93 ? -7.145 -26.641 -14.516 1 31.91 93 PRO A N 1
ATOM 748 C CA . PRO A 1 93 ? -5.828 -26.125 -14.906 1 31.91 93 PRO A CA 1
ATOM 749 C C . PRO A 1 93 ? -4.977 -25.719 -13.711 1 31.91 93 PRO A C 1
ATOM 751 O O . PRO A 1 93 ? -3.834 -25.281 -13.883 1 31.91 93 PRO A O 1
ATOM 754 N N . ASN A 1 94 ? -5.441 -25.484 -12.648 1 30.89 94 ASN A N 1
ATOM 755 C CA . ASN A 1 94 ? -4.582 -24.859 -11.648 1 30.89 94 ASN A CA 1
ATOM 756 C C . ASN A 1 94 ? -3.475 -25.812 -11.195 1 30.89 94 ASN A C 1
ATOM 758 O O . ASN A 1 94 ? -2.873 -25.625 -10.141 1 30.89 94 ASN A O 1
ATOM 762 N N . HIS A 1 95 ? -3.453 -26.984 -11.695 1 34.97 95 HIS A N 1
ATOM 763 C CA . HIS A 1 95 ? -2.418 -27.875 -11.195 1 34.97 95 HIS A CA 1
ATOM 764 C C . HIS A 1 95 ? -1.025 -27.359 -11.547 1 34.97 95 HIS A C 1
ATOM 766 O O . HIS A 1 95 ? -0.622 -27.406 -12.711 1 34.97 95 HIS A O 1
ATOM 772 N N . GLU A 1 96 ? -0.518 -26.359 -10.938 1 33.94 96 GLU A N 1
ATOM 773 C CA . GLU A 1 96 ? 0.896 -26.078 -11.18 1 33.94 96 GLU A CA 1
ATOM 774 C C . GLU A 1 96 ? 1.733 -27.344 -11.039 1 33.94 96 GLU A C 1
ATOM 776 O O . GLU A 1 96 ? 1.624 -28.062 -10.047 1 33.94 96 GLU A O 1
ATOM 781 N N . MET A 1 97 ? 1.854 -28.203 -12.078 1 32.09 97 MET A N 1
ATOM 782 C CA .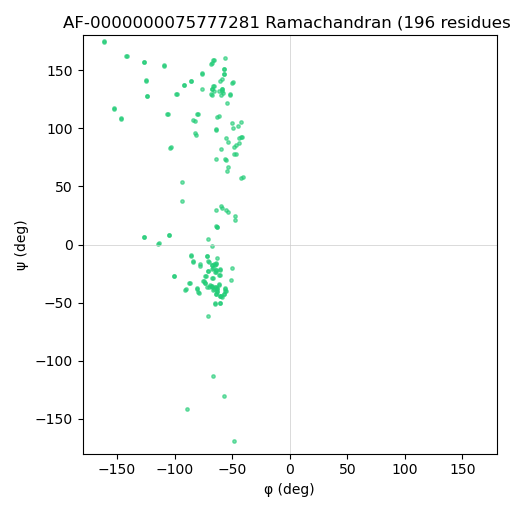 MET A 1 97 ? 2.732 -29.375 -12.203 1 32.09 97 MET A CA 1
ATOM 783 C C . MET A 1 97 ? 4.164 -29.016 -11.812 1 32.09 97 MET A C 1
ATOM 785 O O . MET A 1 97 ? 4.809 -28.203 -12.477 1 32.09 97 MET A O 1
ATOM 789 N N . TRP A 1 98 ? 4.496 -28.922 -10.578 1 31.25 98 TRP A N 1
ATOM 790 C CA . TRP A 1 98 ? 5.922 -28.969 -10.266 1 31.25 98 TRP A CA 1
ATOM 791 C C . TRP A 1 98 ? 6.562 -30.234 -10.836 1 31.25 98 TRP A C 1
ATOM 793 O O . TRP A 1 98 ? 6 -31.328 -10.727 1 31.25 98 TRP A O 1
ATOM 803 N N . ASP A 1 99 ? 7.145 -30.25 -12.102 1 28.72 99 ASP A N 1
ATOM 804 C CA . ASP A 1 99 ? 8.016 -31.312 -12.586 1 28.72 99 ASP A CA 1
ATOM 805 C C . ASP A 1 99 ? 9.008 -31.75 -11.508 1 28.72 99 ASP A C 1
ATOM 807 O O . ASP A 1 99 ? 9.648 -30.922 -10.875 1 28.72 99 ASP A O 1
ATOM 811 N N . ASP A 1 100 ? 8.719 -32.75 -10.703 1 23.94 100 ASP A N 1
ATOM 812 C CA . ASP A 1 100 ? 9.805 -33.562 -10.172 1 23.94 100 ASP A CA 1
ATOM 813 C C . ASP A 1 100 ? 10.625 -34.219 -11.305 1 23.94 100 ASP A C 1
ATOM 815 O O . ASP A 1 100 ? 10.062 -34.625 -12.312 1 23.94 100 ASP A O 1
ATOM 819 N N . MET B 1 1 ? -21.938 -12.008 -2.891 1 57.69 1 MET B N 1
ATOM 820 C CA . MET B 1 1 ? -21.078 -10.883 -3.256 1 57.69 1 MET B CA 1
ATOM 821 C C . MET B 1 1 ? -20.016 -11.305 -4.27 1 57.69 1 MET B C 1
ATOM 823 O O . MET B 1 1 ? -19.406 -12.367 -4.125 1 57.69 1 MET B O 1
ATOM 827 N N . ASP B 1 2 ? -20 -10.805 -5.508 1 79.88 2 ASP B N 1
ATOM 828 C CA . ASP B 1 2 ? -19.141 -11.188 -6.633 1 79.88 2 ASP B CA 1
ATOM 829 C C . ASP B 1 2 ? -17.672 -10.945 -6.309 1 79.88 2 ASP B C 1
ATOM 831 O O . ASP B 1 2 ? -17.312 -9.906 -5.758 1 79.88 2 ASP B O 1
ATOM 835 N N . ASP B 1 3 ? -16.891 -11.992 -6.137 1 91.81 3 ASP B N 1
ATOM 836 C CA . ASP B 1 3 ? -15.445 -11.961 -5.895 1 91.81 3 ASP B CA 1
ATOM 837 C C . ASP B 1 3 ? -14.672 -12.344 -7.152 1 91.81 3 ASP B C 1
ATOM 839 O O . ASP B 1 3 ? -14.195 -13.477 -7.273 1 91.81 3 ASP B O 1
ATOM 843 N N . PRO B 1 4 ? -14.469 -11.219 -8.094 1 95.31 4 PRO B N 1
ATOM 844 C CA . PRO B 1 4 ? -13.859 -11.516 -9.391 1 95.31 4 PRO B CA 1
ATOM 845 C C . PRO B 1 4 ? -12.398 -11.938 -9.273 1 95.31 4 PRO B C 1
ATOM 847 O O . PRO B 1 4 ? -11.727 -11.609 -8.289 1 95.31 4 PRO B O 1
ATOM 850 N N . PHE B 1 5 ? -11.969 -12.672 -10.297 1 96.12 5 PHE B N 1
ATOM 851 C CA . PHE B 1 5 ? -10.562 -13.062 -10.344 1 96.12 5 PHE B CA 1
ATOM 852 C C . PHE B 1 5 ? -9.719 -11.969 -10.984 1 96.12 5 PHE B C 1
ATOM 854 O O . PHE B 1 5 ? -10.141 -11.344 -11.961 1 96.12 5 PHE B O 1
ATOM 861 N N . VAL B 1 6 ? -8.531 -11.789 -10.391 1 97.31 6 VAL B N 1
ATOM 862 C CA . VAL B 1 6 ? -7.598 -10.812 -10.93 1 97.31 6 VAL B CA 1
ATOM 863 C C . VAL B 1 6 ? -6.246 -11.477 -11.18 1 97.31 6 VAL B C 1
ATOM 865 O O . VAL B 1 6 ? -5.949 -12.531 -10.617 1 97.31 6 VAL B O 1
ATOM 868 N N . THR B 1 7 ? -5.484 -10.82 -12.117 1 98.06 7 THR B N 1
ATOM 869 C CA . THR B 1 7 ? -4.195 -11.383 -12.508 1 98.06 7 THR B CA 1
ATOM 870 C C . THR B 1 7 ? -3.072 -10.82 -11.641 1 98.06 7 THR B C 1
ATOM 872 O O . THR B 1 7 ? -3.049 -9.625 -11.352 1 98.06 7 THR B O 1
ATOM 875 N N . CYS B 1 8 ? -2.131 -11.625 -11.18 1 98.31 8 CYS B N 1
ATOM 876 C CA . CYS B 1 8 ? -0.943 -11.219 -10.438 1 98.31 8 CYS B CA 1
ATOM 877 C C . CYS B 1 8 ? 0.012 -10.43 -11.32 1 98.31 8 CYS B C 1
ATOM 879 O O . CYS B 1 8 ? 0.377 -10.875 -12.406 1 98.31 8 CYS B O 1
ATOM 881 N N . PRO B 1 9 ? 0.444 -9.289 -10.906 1 98.06 9 PRO B N 1
ATOM 882 C CA . PRO B 1 9 ? 1.358 -8.477 -11.719 1 98.06 9 PRO B CA 1
ATOM 883 C C . PRO B 1 9 ? 2.73 -9.125 -11.883 1 98.06 9 PRO B C 1
ATOM 885 O O . PRO B 1 9 ? 3.484 -8.766 -12.789 1 98.06 9 PRO B O 1
ATOM 888 N N . TYR B 1 10 ? 3.113 -10.07 -11.008 1 98.06 10 TYR B N 1
ATOM 889 C CA . TYR B 1 10 ? 4.43 -10.695 -11.039 1 98.06 10 TYR B CA 1
ATOM 890 C C . TYR B 1 10 ? 4.434 -11.906 -11.969 1 98.06 10 TYR B C 1
ATOM 892 O O . TYR B 1 10 ? 5.453 -12.211 -12.586 1 98.06 10 TYR B O 1
ATOM 900 N N . ASN B 1 11 ? 3.328 -12.539 -12 1 97.88 11 ASN B N 1
ATOM 901 C CA . ASN B 1 11 ? 3.178 -13.766 -12.773 1 97.88 11 ASN B CA 1
ATOM 902 C C . ASN B 1 11 ? 1.77 -13.898 -13.352 1 97.88 11 ASN B C 1
ATOM 904 O O . ASN B 1 11 ? 0.82 -14.188 -12.617 1 97.88 11 ASN B O 1
ATOM 908 N N . ALA B 1 12 ? 1.63 -13.734 -14.656 1 96.88 12 ALA B N 1
ATOM 909 C CA . ALA B 1 12 ? 0.334 -13.672 -15.336 1 96.88 12 ALA B CA 1
ATOM 910 C C . ALA B 1 12 ? -0.416 -14.992 -15.203 1 96.88 12 ALA B C 1
ATOM 912 O O . ALA B 1 12 ? -1.631 -15.047 -15.414 1 96.88 12 ALA B O 1
ATOM 913 N N . CYS B 1 13 ? 0.217 -16.031 -14.852 1 97.75 13 CYS B N 1
ATOM 914 C CA . CYS B 1 13 ? -0.429 -17.328 -14.688 1 97.75 13 CYS B CA 1
ATOM 915 C C . CYS B 1 13 ? -1.191 -17.391 -13.367 1 97.75 13 CYS B C 1
ATOM 917 O O . CYS B 1 13 ? -2.035 -18.266 -13.18 1 97.75 13 CYS B O 1
ATOM 919 N N . HIS B 1 14 ? -0.867 -16.5 -12.461 1 98 14 HIS B N 1
ATOM 920 C CA . HIS B 1 14 ? -1.575 -16.438 -11.18 1 98 14 HIS B CA 1
ATOM 921 C C . HIS B 1 14 ? -2.875 -15.648 -11.312 1 98 14 HIS B C 1
ATOM 923 O O . HIS B 1 14 ? -2.852 -14.422 -11.461 1 98 14 HIS B O 1
ATOM 929 N N . ARG B 1 15 ? -4.039 -16.375 -11.297 1 97.75 15 ARG B N 1
ATOM 930 C CA . ARG B 1 15 ? -5.379 -15.812 -11.219 1 97.75 15 ARG B CA 1
ATOM 931 C C . ARG B 1 15 ? -5.98 -16.016 -9.836 1 97.75 15 ARG B C 1
ATOM 933 O O . ARG B 1 15 ? -6.215 -17.141 -9.406 1 97.75 15 ARG B O 1
ATOM 940 N N . VAL B 1 16 ? -6.148 -14.93 -9.141 1 95.38 16 VAL B N 1
ATOM 941 C CA . VAL B 1 16 ? -6.531 -14.977 -7.734 1 95.38 16 VAL B CA 1
ATOM 942 C C . VAL B 1 16 ? -7.793 -14.141 -7.523 1 95.38 16 VAL B C 1
ATOM 944 O O . VAL B 1 16 ? -7.996 -13.125 -8.195 1 95.38 16 VAL B O 1
ATOM 947 N N . SER B 1 17 ? -8.633 -14.695 -6.668 1 94.31 17 SER B N 1
ATOM 948 C CA . SER B 1 17 ? -9.797 -13.883 -6.34 1 94.31 17 SER B CA 1
ATOM 949 C C . SER B 1 17 ? -9.383 -12.523 -5.785 1 94.31 17 SER B C 1
ATOM 951 O O . SER B 1 17 ? -8.367 -12.406 -5.105 1 94.31 17 SER B O 1
ATOM 953 N N . ARG B 1 18 ? -10.18 -11.5 -6.074 1 94 18 ARG B N 1
ATOM 954 C CA . ARG B 1 18 ? -9.891 -10.141 -5.637 1 94 18 ARG B CA 1
ATOM 955 C C . ARG B 1 18 ? -9.727 -10.078 -4.125 1 94 18 ARG B C 1
ATOM 957 O O . ARG B 1 18 ? -8.867 -9.352 -3.619 1 94 18 ARG B O 1
ATOM 964 N N . SER B 1 19 ? -10.516 -10.844 -3.41 1 90.12 19 SER B N 1
ATOM 965 C CA . SER B 1 19 ? -10.492 -10.82 -1.951 1 90.12 19 SER B CA 1
ATOM 966 C C . SER B 1 19 ? -9.211 -11.445 -1.412 1 90.12 19 SER B C 1
ATOM 968 O O . SER B 1 19 ? -8.82 -11.203 -0.267 1 90.12 19 SER B O 1
ATOM 970 N N . ARG B 1 20 ? -8.469 -12.164 -2.279 1 92.06 20 ARG B N 1
ATOM 971 C CA . ARG B 1 20 ? -7.285 -12.883 -1.822 1 92.06 20 ARG B CA 1
ATOM 972 C C . ARG B 1 20 ? -6.02 -12.305 -2.438 1 92.06 20 ARG B C 1
ATOM 974 O O . ARG B 1 20 ? -4.91 -12.703 -2.088 1 92.06 20 ARG B O 1
ATOM 981 N N . ILE B 1 21 ? -6.16 -11.305 -3.221 1 95.81 21 ILE B N 1
ATOM 982 C CA . ILE B 1 21 ? -5.051 -10.828 -4.047 1 95.81 21 ILE B CA 1
ATOM 983 C C . ILE B 1 21 ? -3.996 -10.172 -3.162 1 95.81 21 ILE B C 1
ATOM 985 O O . ILE B 1 21 ? -2.795 -10.312 -3.408 1 95.81 21 ILE B O 1
ATOM 989 N N . GLN B 1 22 ? -4.426 -9.492 -2.146 1 94.5 22 GLN B N 1
ATOM 990 C CA . GLN B 1 22 ? -3.484 -8.797 -1.274 1 94.5 22 GLN B CA 1
ATOM 991 C C . GLN B 1 22 ? -2.512 -9.773 -0.622 1 94.5 22 GLN B C 1
ATOM 993 O O . GLN B 1 22 ? -1.296 -9.586 -0.684 1 94.5 22 GLN B O 1
ATOM 998 N N . ALA B 1 23 ? -3.053 -10.82 -0.028 1 93.06 23 ALA B N 1
ATOM 999 C CA . ALA B 1 23 ? -2.229 -11.844 0.61 1 93.06 23 ALA B CA 1
ATOM 1000 C C . ALA B 1 23 ? -1.342 -12.547 -0.412 1 93.06 23 ALA B C 1
ATOM 1002 O O . ALA B 1 23 ? -0.165 -12.805 -0.149 1 93.06 23 ALA B O 1
ATOM 1003 N N . HIS B 1 24 ? -1.946 -12.805 -1.552 1 95.75 24 HIS B N 1
ATOM 1004 C CA . HIS B 1 24 ? -1.196 -13.461 -2.615 1 95.75 24 HIS B CA 1
ATOM 1005 C C . HIS B 1 24 ? 0.026 -12.641 -3.016 1 95.75 24 HIS B C 1
ATOM 1007 O O . HIS B 1 24 ? 1.132 -13.18 -3.117 1 95.75 24 HIS B O 1
ATOM 1013 N N . LEU B 1 25 ? -0.091 -11.336 -3.195 1 97.06 25 LEU B N 1
ATOM 1014 C CA . LEU B 1 25 ? 0.966 -10.453 -3.676 1 97.06 25 LEU B CA 1
ATOM 1015 C C . LEU B 1 25 ? 2.127 -10.406 -2.689 1 97.06 25 LEU B C 1
ATOM 1017 O O . LEU B 1 25 ? 3.293 -10.398 -3.096 1 97.06 25 LEU B O 1
ATOM 1021 N N . VAL B 1 26 ? 1.82 -10.453 -1.424 1 95.69 26 VAL B N 1
ATOM 1022 C CA . VAL B 1 26 ? 2.848 -10.336 -0.395 1 95.69 26 VAL B CA 1
ATOM 1023 C C . VAL B 1 26 ? 3.73 -11.578 -0.399 1 95.69 26 VAL B C 1
ATOM 1025 O O . VAL B 1 26 ? 4.945 -11.484 -0.211 1 95.69 26 VAL B O 1
ATOM 1028 N N . LYS B 1 27 ? 3.1 -12.648 -0.674 1 94.25 27 LYS B N 1
ATOM 1029 C CA . LYS B 1 27 ? 3.855 -13.891 -0.73 1 94.25 27 LYS B CA 1
ATOM 1030 C C . LYS B 1 27 ? 4.602 -14.023 -2.057 1 94.25 27 LYS B C 1
ATOM 1032 O O . LYS B 1 27 ? 5.77 -14.414 -2.082 1 94.25 27 LYS B O 1
ATOM 1037 N N . CYS B 1 28 ? 3.961 -13.656 -3.135 1 97.31 28 CYS B N 1
ATOM 1038 C CA . CYS B 1 28 ? 4.438 -13.898 -4.492 1 97.31 28 CYS B CA 1
ATOM 1039 C C . CYS B 1 28 ? 5.594 -12.969 -4.84 1 97.31 28 CYS B C 1
ATOM 1041 O O . CYS B 1 28 ? 6.523 -13.367 -5.547 1 97.31 28 CYS B O 1
ATOM 1043 N N . GLN B 1 29 ? 5.586 -11.758 -4.312 1 97.38 29 GLN B N 1
ATOM 1044 C CA . GLN B 1 29 ? 6.559 -10.727 -4.672 1 97.38 29 GLN B CA 1
ATOM 1045 C C . GLN B 1 29 ? 7.969 -11.141 -4.266 1 97.38 29 GLN B C 1
ATOM 1047 O O . GLN B 1 29 ? 8.953 -10.656 -4.832 1 97.38 29 GLN B O 1
ATOM 1052 N N . LYS B 1 30 ? 8.086 -12.062 -3.316 1 94.94 30 LYS B N 1
ATOM 1053 C CA . LYS B 1 30 ? 9.391 -12.5 -2.824 1 94.94 30 LYS B CA 1
ATOM 1054 C C . LYS B 1 30 ? 10.18 -13.219 -3.916 1 94.94 30 LYS B C 1
ATOM 1056 O O . LYS B 1 30 ? 11.406 -13.305 -3.848 1 94.94 30 LYS B O 1
ATOM 1061 N N . ASN B 1 31 ? 9.531 -13.633 -4.949 1 96.94 31 ASN B N 1
ATOM 1062 C CA . ASN B 1 31 ? 10.148 -14.477 -5.973 1 96.94 31 ASN B CA 1
ATOM 1063 C C . ASN B 1 31 ? 10.445 -13.68 -7.242 1 96.94 31 ASN B C 1
ATOM 1065 O O . ASN B 1 31 ? 10.891 -14.242 -8.242 1 96.94 31 ASN B O 1
ATOM 1069 N N . TYR B 1 32 ? 10.281 -12.414 -7.18 1 97.62 32 TYR B N 1
ATOM 1070 C CA . TYR B 1 32 ? 10.414 -11.609 -8.391 1 97.62 32 TYR B CA 1
ATOM 1071 C C . TYR B 1 32 ? 11.109 -10.281 -8.094 1 97.62 32 TYR B C 1
ATOM 1073 O O . TYR B 1 32 ? 11.211 -9.875 -6.934 1 97.62 32 TYR B O 1
ATOM 1081 N N . PRO B 1 33 ? 11.617 -9.641 -9.188 1 96.75 33 PRO B N 1
ATOM 1082 C CA . PRO B 1 33 ? 12.133 -8.281 -8.977 1 96.75 33 PRO B CA 1
ATOM 1083 C C . PRO B 1 33 ? 11.086 -7.336 -8.391 1 96.75 33 PRO B C 1
ATOM 1085 O O . PRO B 1 33 ? 9.898 -7.453 -8.695 1 96.75 33 PRO B O 1
ATOM 1088 N N . LYS B 1 34 ? 11.523 -6.395 -7.684 1 95.38 34 LYS B N 1
ATOM 1089 C CA . LYS B 1 34 ? 10.664 -5.477 -6.941 1 95.38 34 LYS B CA 1
ATOM 1090 C C . LYS B 1 34 ? 9.852 -4.594 -7.887 1 95.38 34 LYS B C 1
ATOM 1092 O O . LYS B 1 34 ? 10.398 -4.055 -8.852 1 95.38 34 LYS B O 1
ATOM 1097 N N . LEU B 1 35 ? 8.633 -4.48 -7.629 1 98.06 35 LEU B N 1
ATOM 1098 C CA . LEU B 1 35 ? 7.738 -3.5 -8.242 1 98.06 35 LEU B CA 1
ATOM 1099 C C . LEU B 1 35 ? 7.336 -2.43 -7.234 1 98.06 35 LEU B C 1
ATOM 1101 O O . LEU B 1 35 ? 7.316 -2.682 -6.027 1 98.06 35 LEU B O 1
ATOM 1105 N N . ASP B 1 36 ? 7.008 -1.285 -7.723 1 97.75 36 ASP B N 1
ATOM 1106 C CA . ASP B 1 36 ? 6.543 -0.202 -6.863 1 97.75 36 ASP B CA 1
ATOM 1107 C C . ASP B 1 36 ? 5.098 -0.429 -6.422 1 97.75 36 ASP B C 1
ATOM 1109 O O . ASP B 1 36 ? 4.293 -0.979 -7.176 1 97.75 36 ASP B O 1
ATOM 1113 N N . ILE B 1 37 ? 4.809 0.03 -5.211 1 98.44 37 ILE B N 1
ATOM 1114 C CA . ILE B 1 37 ? 3.463 -0.039 -4.656 1 98.44 37 ILE B CA 1
ATOM 1115 C C . ILE B 1 37 ? 2.766 1.309 -4.824 1 98.44 37 ILE B C 1
ATOM 1117 O O . ILE B 1 37 ? 3.338 2.355 -4.512 1 98.44 37 ILE B O 1
ATOM 1121 N N . CYS B 1 38 ? 1.604 1.247 -5.348 1 98.06 38 CYS B N 1
ATOM 1122 C CA . CYS B 1 38 ? 0.785 2.441 -5.516 1 98.06 38 CYS B CA 1
ATOM 1123 C C . CYS B 1 38 ? 0.518 3.115 -4.176 1 98.06 38 CYS B C 1
ATOM 1125 O O . CYS B 1 38 ? 0.104 2.459 -3.219 1 98.06 38 CYS B O 1
ATOM 1127 N N . PRO B 1 39 ? 0.68 4.457 -4.074 1 97.12 39 PRO B N 1
ATOM 1128 C CA . PRO B 1 39 ? 0.451 5.141 -2.801 1 97.12 39 PRO B CA 1
ATOM 1129 C C . PRO B 1 39 ? -1.026 5.207 -2.424 1 97.12 39 PRO B C 1
ATOM 1131 O O . PRO B 1 39 ? -1.362 5.559 -1.289 1 97.12 39 PRO B O 1
ATOM 1134 N N . TYR B 1 40 ? -1.947 4.852 -3.303 1 96.44 40 TYR B N 1
ATOM 1135 C CA . TYR B 1 40 ? -3.377 4.898 -3.02 1 96.44 40 TYR B CA 1
ATOM 1136 C C . TYR B 1 40 ? -3.912 3.512 -2.684 1 96.44 40 TYR B C 1
ATOM 1138 O O . TYR B 1 40 ? -4.938 3.381 -2.01 1 96.44 40 TYR B O 1
ATOM 1146 N N . ASN B 1 41 ? -3.287 2.557 -3.178 1 96.31 41 ASN B N 1
ATOM 1147 C CA . ASN B 1 41 ? -3.773 1.186 -3.055 1 96.31 41 ASN B CA 1
ATOM 1148 C C . ASN B 1 41 ? -2.629 0.178 -3.105 1 96.31 41 ASN B C 1
ATOM 1150 O O . ASN B 1 41 ? -2.021 -0.023 -4.16 1 96.31 41 ASN B O 1
ATOM 1154 N N . ALA B 1 42 ? -2.434 -0.535 -2.072 1 97.25 42 ALA B N 1
ATOM 1155 C CA . ALA B 1 42 ? -1.269 -1.4 -1.897 1 97.25 42 ALA B CA 1
ATOM 1156 C C . ALA B 1 42 ? -1.301 -2.568 -2.881 1 97.25 42 ALA B C 1
ATOM 1158 O O . ALA B 1 42 ? -0.274 -3.205 -3.129 1 97.25 42 ALA B O 1
ATOM 1159 N N . THR B 1 43 ? -2.475 -2.842 -3.455 1 96.88 43 THR B N 1
ATOM 1160 C CA . THR B 1 43 ? -2.561 -3.984 -4.359 1 96.88 43 THR B CA 1
ATOM 1161 C C . THR B 1 43 ? -2.109 -3.598 -5.766 1 96.88 43 THR B C 1
ATOM 1163 O O . THR B 1 43 ? -1.87 -4.465 -6.605 1 96.88 43 THR B O 1
ATOM 1166 N N . HIS B 1 44 ? -2.014 -2.312 -6.027 1 97.81 44 HIS B N 1
ATOM 1167 C CA . HIS B 1 44 ? -1.487 -1.88 -7.316 1 97.81 44 HIS B CA 1
ATOM 1168 C C . HIS B 1 44 ? 0.037 -1.938 -7.336 1 97.81 44 HIS B C 1
ATOM 1170 O O . HIS B 1 44 ? 0.699 -1.208 -6.594 1 97.81 44 HIS B O 1
ATOM 1176 N N . ARG B 1 45 ? 0.533 -2.814 -8.109 1 98.5 45 ARG B N 1
ATOM 1177 C CA . ARG B 1 45 ? 1.971 -3.025 -8.234 1 98.5 45 ARG B CA 1
ATOM 1178 C C . ARG B 1 45 ? 2.42 -2.885 -9.688 1 98.5 45 ARG B C 1
ATOM 1180 O O . ARG B 1 45 ? 1.798 -3.445 -10.594 1 98.5 45 ARG B O 1
ATOM 1187 N N . MET B 1 46 ? 3.443 -2.049 -9.969 1 98.31 46 MET B N 1
ATOM 1188 C CA . MET B 1 46 ? 3.949 -1.865 -11.32 1 98.31 46 MET B CA 1
ATOM 1189 C C . MET B 1 46 ? 5.344 -1.248 -11.305 1 98.31 46 MET B C 1
ATOM 1191 O O . MET B 1 46 ? 5.863 -0.912 -10.234 1 98.31 46 MET B O 1
ATOM 1195 N N . SER B 1 47 ? 5.918 -1.145 -12.453 1 97.94 47 SER B N 1
ATOM 1196 C CA . SER B 1 47 ? 7.238 -0.534 -12.562 1 97.94 47 SER B CA 1
ATOM 1197 C C . SER B 1 47 ? 7.191 0.951 -12.211 1 97.94 47 SER B C 1
ATOM 1199 O O . SER B 1 47 ? 6.129 1.573 -12.273 1 97.94 47 SER B O 1
ATOM 1201 N N . SER B 1 48 ? 8.297 1.458 -11.867 1 96.5 48 SER B N 1
ATOM 1202 C CA . SER B 1 48 ? 8.375 2.865 -11.484 1 96.5 48 SER B CA 1
ATOM 1203 C C . SER B 1 48 ? 7.871 3.77 -12.602 1 96.5 48 SER B C 1
ATOM 1205 O O . SER B 1 48 ? 7.168 4.75 -12.344 1 96.5 48 SER B O 1
ATOM 1207 N N . ASP B 1 49 ? 8.273 3.441 -13.844 1 97.44 49 ASP B N 1
ATOM 1208 C CA . ASP B 1 49 ? 7.855 4.25 -14.984 1 97.44 49 ASP B CA 1
ATOM 1209 C C . ASP B 1 49 ? 6.34 4.195 -15.164 1 97.44 49 ASP B C 1
ATOM 1211 O O . ASP B 1 49 ? 5.699 5.223 -15.398 1 97.44 49 ASP B O 1
ATOM 1215 N N . GLU B 1 50 ? 5.789 3.033 -15.023 1 98.06 50 GLU B N 1
ATOM 1216 C CA . GLU B 1 50 ? 4.34 2.867 -15.133 1 98.06 50 GLU B CA 1
ATOM 1217 C C . GLU B 1 50 ? 3.621 3.547 -13.969 1 98.06 50 GLU B C 1
ATOM 1219 O O . GLU B 1 50 ? 2.531 4.098 -14.148 1 98.06 50 GLU B O 1
ATOM 1224 N N . MET B 1 51 ? 4.203 3.51 -12.828 1 97.5 51 MET B N 1
ATOM 1225 C CA . MET B 1 51 ? 3.6 4.078 -11.625 1 97.5 51 MET B CA 1
ATOM 1226 C C . MET B 1 51 ? 3.426 5.586 -11.766 1 97.5 51 MET B C 1
ATOM 1228 O O . MET B 1 51 ? 2.414 6.145 -11.336 1 97.5 51 MET B O 1
ATOM 1232 N N . LYS B 1 52 ? 4.398 6.227 -12.383 1 95.69 52 LYS B N 1
ATOM 1233 C CA . LYS B 1 52 ? 4.328 7.668 -12.602 1 95.69 52 LYS B CA 1
ATOM 1234 C C . LYS B 1 52 ? 3.045 8.047 -13.336 1 95.69 52 LYS B C 1
ATOM 1236 O O . LYS B 1 52 ? 2.428 9.07 -13.023 1 95.69 52 LYS B O 1
ATOM 1241 N N . GLN B 1 53 ? 2.701 7.23 -14.289 1 96.38 53 GLN B N 1
ATOM 1242 C CA . GLN B 1 53 ? 1.482 7.477 -15.055 1 96.38 53 GLN B CA 1
ATOM 1243 C C . GLN B 1 53 ? 0.25 6.992 -14.297 1 96.38 53 GLN B C 1
ATOM 1245 O O . GLN B 1 53 ? -0.784 7.664 -14.289 1 96.38 53 GLN B O 1
ATOM 1250 N N . HIS B 1 54 ? 0.316 5.91 -13.609 1 97.19 54 HIS B N 1
ATOM 1251 C CA . HIS B 1 54 ? -0.795 5.285 -12.891 1 97.19 54 HIS B CA 1
ATOM 1252 C C . HIS B 1 54 ? -1.361 6.223 -11.828 1 97.19 54 HIS B C 1
ATOM 1254 O O . HIS B 1 54 ? -2.58 6.371 -11.719 1 97.19 54 HIS B O 1
ATOM 1260 N N . VAL B 1 55 ? -0.505 6.887 -11.07 1 94.75 55 VAL B N 1
ATOM 1261 C CA . VAL B 1 55 ? -0.912 7.688 -9.922 1 94.75 55 VAL B CA 1
ATOM 1262 C C . VAL B 1 55 ? -1.765 8.867 -10.391 1 94.75 55 VAL B C 1
ATOM 1264 O O . VAL B 1 55 ? -2.602 9.367 -9.633 1 94.75 55 VAL B O 1
ATOM 1267 N N . LYS B 1 56 ? -1.641 9.297 -11.625 1 92 56 LYS B N 1
ATOM 1268 C CA . LYS B 1 56 ? -2.408 10.406 -12.18 1 92 56 LYS B CA 1
ATOM 1269 C C . LYS B 1 56 ? -3.859 10.008 -12.422 1 92 56 LYS B C 1
ATOM 1271 O O . LYS B 1 56 ? -4.754 10.852 -12.422 1 92 56 LYS B O 1
ATOM 1276 N N . ILE B 1 57 ? -4.055 8.727 -12.648 1 93 57 ILE B N 1
ATOM 1277 C CA . ILE B 1 57 ? -5.375 8.297 -13.102 1 93 57 ILE B CA 1
ATOM 1278 C C . ILE B 1 57 ? -5.898 7.191 -12.188 1 93 57 ILE B C 1
ATOM 1280 O O . ILE B 1 57 ? -6.91 6.559 -12.492 1 93 57 ILE B O 1
ATOM 1284 N N . CYS B 1 58 ? -5.195 6.879 -11.102 1 95.31 58 CYS B N 1
ATOM 1285 C CA . CYS B 1 58 ? -5.562 5.785 -10.203 1 95.31 58 CYS B CA 1
ATOM 1286 C C . CYS B 1 58 ? -7.016 5.91 -9.766 1 95.31 58 CYS B C 1
ATOM 1288 O O . CYS B 1 58 ? -7.441 6.965 -9.297 1 95.31 58 CYS B O 1
ATOM 1290 N N . THR B 1 59 ? -7.801 4.855 -9.891 1 91.62 59 THR B N 1
ATOM 1291 C CA . THR B 1 59 ? -9.219 4.828 -9.547 1 91.62 59 THR B CA 1
ATOM 1292 C C . THR B 1 59 ? -9.422 5.117 -8.062 1 91.62 59 THR B C 1
ATOM 1294 O O . THR B 1 59 ? -10.484 5.582 -7.66 1 91.62 59 THR B O 1
ATOM 1297 N N . ASN B 1 60 ? -8.406 4.82 -7.254 1 91.69 60 ASN B N 1
ATOM 1298 C CA . ASN B 1 60 ? -8.539 5.031 -5.816 1 91.69 60 ASN B CA 1
ATOM 1299 C C . ASN B 1 60 ? -8.18 6.461 -5.426 1 91.69 60 ASN B C 1
ATOM 1301 O O . ASN B 1 60 ? -8.398 6.871 -4.281 1 91.69 60 ASN B O 1
ATOM 1305 N N . ARG B 1 61 ? -7.652 7.211 -6.312 1 86.38 61 ARG B N 1
ATOM 1306 C CA . ARG B 1 61 ? -7.391 8.633 -6.098 1 86.38 61 ARG B CA 1
ATOM 1307 C C . AR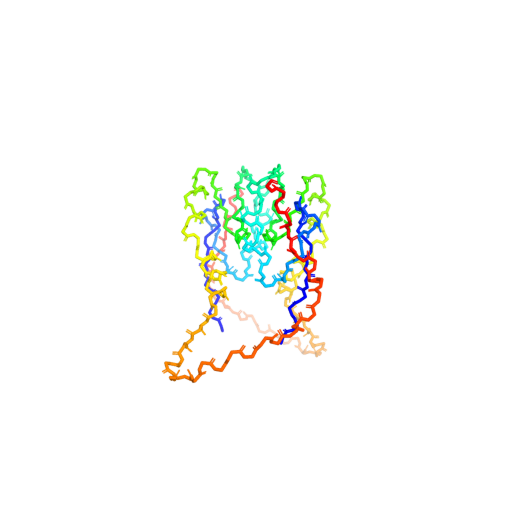G B 1 61 ? -8.695 9.406 -5.926 1 86.38 61 ARG B C 1
ATOM 1309 O O . ARG B 1 61 ? -8.805 10.25 -5.039 1 86.38 61 ARG B O 1
ATOM 1316 N N . SER B 1 62 ? -9.617 9.234 -6.84 1 71.88 62 SER B N 1
ATOM 1317 C CA . SER B 1 62 ? -10.883 9.961 -6.918 1 71.88 62 SER B CA 1
ATOM 1318 C C . SER B 1 62 ? -11.742 9.711 -5.684 1 71.88 62 SER B C 1
ATOM 1320 O O . SER B 1 62 ? -12.469 10.602 -5.242 1 71.88 62 SER B O 1
ATOM 1322 N N . SER B 1 63 ? -11.641 8.523 -5.191 1 64.06 63 SER B N 1
ATOM 1323 C CA . SER B 1 63 ? -12.469 8.203 -4.035 1 64.06 63 SER B CA 1
ATOM 1324 C C . SER B 1 63 ? -12.148 9.117 -2.855 1 64.06 63 SER B C 1
ATOM 1326 O O . SER B 1 63 ? -13.016 9.383 -2.018 1 64.06 63 SER B O 1
ATOM 1328 N N . PHE B 1 64 ? -10.992 9.688 -2.889 1 63.69 64 PHE B N 1
ATOM 1329 C CA . PHE B 1 64 ? -10.539 10.531 -1.794 1 63.69 64 PHE B CA 1
ATOM 1330 C C . PHE B 1 64 ? -10.922 11.984 -2.039 1 63.69 64 PHE B C 1
ATOM 1332 O O . PHE B 1 64 ? -11.258 12.711 -1.102 1 63.69 64 PHE B O 1
ATOM 1339 N N . PHE B 1 65 ? -10.812 12.398 -3.314 1 60.62 65 PHE B N 1
ATOM 1340 C CA . PHE B 1 65 ? -11.117 13.789 -3.635 1 60.62 65 PHE B CA 1
ATOM 1341 C C . PHE B 1 65 ? -12.625 14.023 -3.625 1 60.62 65 PHE B C 1
ATOM 1343 O O . PHE B 1 65 ? -13.086 15.141 -3.367 1 60.62 65 PHE B O 1
ATOM 1350 N N . LEU B 1 66 ? -13.281 13.031 -3.971 1 58.5 66 LEU B N 1
ATOM 1351 C CA . LEU B 1 66 ? -14.734 13.195 -3.973 1 58.5 66 LEU B CA 1
ATOM 1352 C C . LEU B 1 66 ? -15.258 13.406 -2.557 1 58.5 66 LEU B C 1
ATOM 1354 O O . LEU B 1 66 ? -16.219 14.148 -2.355 1 58.5 66 LEU B O 1
ATOM 1358 N N . LYS B 1 67 ? -14.664 12.703 -1.693 1 54.03 67 LYS B N 1
ATOM 1359 C CA . LYS B 1 67 ? -15.156 12.93 -0.339 1 54.03 67 LYS B CA 1
ATOM 1360 C C . LYS B 1 67 ? -14.828 14.336 0.139 1 54.03 67 LYS B C 1
ATOM 1362 O O . LYS B 1 67 ? -15.469 14.852 1.065 1 54.03 67 LYS B O 1
ATOM 1367 N N . GLU B 1 68 ? -13.805 14.859 -0.349 1 51.72 68 GLU B N 1
ATOM 1368 C CA . GLU B 1 68 ? -13.445 16.203 0.12 1 51.72 68 GLU B CA 1
ATOM 1369 C C . GLU B 1 68 ? -14.414 17.25 -0.409 1 51.72 68 GLU B C 1
ATOM 1371 O O . GLU B 1 68 ? -14.5 18.344 0.14 1 51.72 68 GLU B O 1
ATOM 1376 N N . LYS B 1 69 ? -15.109 16.969 -1.531 1 51.12 69 LYS B N 1
ATOM 1377 C CA . LYS B 1 69 ? -16 18.047 -1.976 1 51.12 69 LYS B CA 1
ATOM 1378 C C . LYS B 1 69 ? -17.312 18.016 -1.208 1 51.12 69 LYS B C 1
ATOM 1380 O O . LYS B 1 69 ? -18.016 17.016 -1.202 1 51.12 69 LYS B O 1
ATOM 1385 N N . PRO B 1 70 ? -17.453 18.734 -0.236 1 47.16 70 PRO B N 1
ATOM 1386 C CA . PRO B 1 70 ? -18.828 18.922 0.219 1 47.16 70 PRO B CA 1
ATOM 1387 C C . PRO B 1 70 ? -19.797 19.188 -0.93 1 47.16 70 PRO B C 1
ATOM 1389 O O . PRO B 1 70 ? -19.453 19.875 -1.891 1 47.16 70 PRO B O 1
ATOM 1392 N N . LEU B 1 71 ? -20.547 18.109 -1.285 1 43.28 71 LEU B N 1
ATOM 1393 C CA . LEU B 1 71 ? -21.688 18.453 -2.121 1 43.28 71 LEU B CA 1
ATOM 1394 C C . LEU B 1 71 ? -22.344 19.75 -1.629 1 43.28 71 LEU B C 1
ATOM 1396 O O . LEU B 1 71 ? -23.062 19.734 -0.624 1 43.28 71 LEU B O 1
ATOM 1400 N N . VAL B 1 72 ? -21.719 20.812 -1.538 1 39.59 72 VAL B N 1
ATOM 1401 C CA . VAL B 1 72 ? -22.531 22 -1.365 1 39.59 72 VAL B CA 1
ATOM 1402 C C . VAL B 1 72 ? -23.562 22.094 -2.484 1 39.59 72 VAL B C 1
ATOM 1404 O O . VAL B 1 72 ? -23.219 22.312 -3.646 1 39.59 72 VAL B O 1
ATOM 1407 N N . THR B 1 73 ? -24.484 21.141 -2.568 1 39.16 73 THR B N 1
ATOM 1408 C CA . THR B 1 73 ? -25.656 21.516 -3.35 1 39.16 73 THR B CA 1
ATOM 1409 C C . THR B 1 73 ? -26.281 22.797 -2.816 1 39.16 73 THR B C 1
ATOM 1411 O O . THR B 1 73 ? -26.812 22.828 -1.707 1 39.16 73 THR B O 1
ATOM 1414 N N . GLY B 1 74 ? -25.688 24 -3.008 1 39 74 GLY B N 1
ATOM 1415 C CA . GLY B 1 74 ? -26.312 25.297 -2.787 1 39 74 GLY B CA 1
ATOM 1416 C C . GLY B 1 74 ? -27.719 25.391 -3.334 1 39 74 GLY B C 1
ATOM 1417 O O . GLY B 1 74 ? -27.938 25.188 -4.527 1 39 74 GLY B O 1
ATOM 1418 N N . ALA B 1 75 ? -28.688 25.094 -2.535 1 38.44 75 ALA B N 1
ATOM 1419 C CA . ALA B 1 75 ? -30.016 25.594 -2.826 1 38.44 75 ALA B CA 1
ATOM 1420 C C . ALA B 1 75 ? -29.984 27.094 -3.121 1 38.44 75 ALA B C 1
ATOM 1422 O O . ALA B 1 75 ? -29.469 27.875 -2.324 1 38.44 75 ALA B O 1
ATOM 1423 N N . ILE B 1 76 ? -30.016 27.625 -4.297 1 40.47 76 ILE B N 1
ATOM 1424 C CA . ILE B 1 76 ? -30.188 28.984 -4.805 1 40.47 76 ILE B CA 1
ATOM 1425 C C . ILE B 1 76 ? -31.375 29.641 -4.113 1 40.47 76 ILE B C 1
ATOM 1427 O O . ILE B 1 76 ? -32.125 30.391 -4.746 1 40.47 76 ILE B O 1
ATOM 1431 N N . SER B 1 77 ? -31.875 29.312 -2.877 1 35.16 77 SER B N 1
ATOM 1432 C CA . SER B 1 77 ? -32.938 30.219 -2.436 1 35.16 77 SER B CA 1
ATOM 1433 C C . SER B 1 77 ? -32.375 31.625 -2.217 1 35.16 77 SER B C 1
ATOM 1435 O O . SER B 1 77 ? -31.219 31.797 -1.858 1 35.16 77 SER B O 1
ATOM 1437 N N . THR B 1 78 ? -33.156 32.75 -2.73 1 34.34 78 THR B N 1
ATOM 1438 C CA . THR B 1 78 ? -33.062 34.219 -2.795 1 34.34 78 THR B CA 1
ATOM 1439 C C . THR B 1 78 ? -32.969 34.812 -1.396 1 34.34 78 THR B C 1
ATOM 1441 O O . THR B 1 78 ? -33.125 36.031 -1.214 1 34.34 78 THR B O 1
ATOM 1444 N N . PRO B 1 79 ? -32.375 34.156 -0.381 1 32.03 79 PRO B N 1
ATOM 1445 C CA . PRO B 1 79 ? -32.656 34.844 0.883 1 32.03 79 PRO B CA 1
ATOM 1446 C C . PRO B 1 79 ? -32.188 36.281 0.911 1 32.03 79 PRO B C 1
ATOM 1448 O O . PRO B 1 79 ? -31.266 36.656 0.17 1 32.03 79 PRO B O 1
ATOM 1451 N N . LYS B 1 80 ? -33 37.188 1.568 1 33.41 80 LYS B N 1
ATOM 1452 C CA . LYS B 1 80 ? -33.031 38.594 1.986 1 33.41 80 LYS B CA 1
ATOM 1453 C C . LYS B 1 80 ? -31.719 38.938 2.705 1 33.41 80 LYS B C 1
ATOM 1455 O O . LYS B 1 80 ? -31.125 38.094 3.371 1 33.41 80 LYS B O 1
ATOM 1460 N N . ARG B 1 81 ? -31.094 40.188 2.473 1 30.84 81 ARG B N 1
ATOM 1461 C CA . ARG B 1 81 ? -29.875 40.906 2.795 1 30.84 81 ARG B CA 1
ATOM 1462 C C . ARG B 1 81 ? -29.766 41.156 4.297 1 30.84 81 ARG B C 1
ATOM 1464 O O . ARG B 1 81 ? -28.938 41.938 4.742 1 30.84 81 ARG B O 1
ATOM 1471 N N . ILE B 1 82 ? -30.5 40.5 5.168 1 29.62 82 ILE B N 1
ATOM 1472 C CA . ILE B 1 82 ? -30.594 41.281 6.391 1 29.62 82 ILE B CA 1
ATOM 1473 C C . ILE B 1 82 ? -29.188 41.594 6.914 1 29.62 82 ILE B C 1
ATOM 1475 O O . ILE B 1 82 ? -28.266 40.812 6.734 1 29.62 82 ILE B O 1
ATOM 1479 N N . LEU B 1 83 ? -29 42.656 7.816 1 27 83 LEU B N 1
ATOM 1480 C CA . LEU B 1 83 ? -28.125 43.656 8.414 1 27 83 LEU B CA 1
ATOM 1481 C C . LEU B 1 83 ? -27.109 43 9.336 1 27 83 LEU B C 1
ATOM 1483 O O . LEU B 1 83 ? -25.922 43.375 9.344 1 27 83 LEU B O 1
ATOM 1487 N N . GLN B 1 84 ? -27.469 42.281 10.461 1 24.89 84 GLN B N 1
ATOM 1488 C CA . GLN B 1 84 ? -26.922 42.594 11.773 1 24.89 84 GLN B CA 1
ATOM 1489 C C . GLN B 1 84 ? -25.484 42.094 11.906 1 24.89 84 GLN B C 1
ATOM 1491 O O . GLN B 1 84 ? -25.156 41.031 11.391 1 24.89 84 GLN B O 1
ATOM 1496 N N . LYS B 1 85 ? -24.469 42.906 12.438 1 26.81 85 LYS B N 1
ATOM 1497 C CA . LYS B 1 85 ? -23.062 42.938 12.812 1 26.81 85 LYS B CA 1
ATOM 1498 C C . LYS B 1 85 ? -22.703 41.812 13.75 1 26.81 85 LYS B C 1
ATOM 1500 O O . LYS B 1 85 ? -21.641 41.812 14.391 1 26.81 85 LYS B O 1
ATOM 1505 N N . GLU B 1 86 ? -23.281 40.719 13.797 1 24.36 86 GLU B N 1
ATOM 1506 C CA . GLU B 1 86 ? -23.078 39.969 15.023 1 24.36 86 GLU B CA 1
ATOM 1507 C C . GLU B 1 86 ? -21.609 39.625 15.227 1 24.36 86 GLU B C 1
ATOM 1509 O O . GLU B 1 86 ? -20.922 39.25 14.273 1 24.36 86 GLU B O 1
ATOM 1514 N N . TYR B 1 87 ? -21.016 39.844 16.438 1 23.89 87 TYR B N 1
ATOM 1515 C CA . TYR B 1 87 ? -19.766 39.844 17.172 1 23.89 87 TYR B CA 1
ATOM 1516 C C . TYR B 1 87 ? -19.156 38.438 17.234 1 23.89 87 TYR B C 1
ATOM 1518 O O . TYR B 1 87 ? -18.297 38.156 18.078 1 23.89 87 TYR B O 1
ATOM 1526 N N . LEU B 1 88 ? -19.469 37.5 16.562 1 22.27 88 LEU B N 1
ATOM 1527 C CA . LEU B 1 88 ? -19.125 36.219 17.172 1 22.27 88 LEU B CA 1
ATOM 1528 C C . LEU B 1 88 ? -17.625 36.156 17.453 1 22.27 88 LEU B C 1
ATOM 1530 O O . LEU B 1 88 ? -16.797 36.438 16.594 1 22.27 88 LEU B O 1
ATOM 1534 N N . PRO B 1 89 ? -17.25 35.781 18.672 1 23.91 89 PRO B N 1
ATOM 1535 C CA . PRO B 1 89 ? -15.938 35.875 19.312 1 23.91 89 PRO B CA 1
ATOM 1536 C C . PRO B 1 89 ? -14.844 35.156 18.531 1 23.91 89 PRO B C 1
ATOM 1538 O O . PRO B 1 89 ? -15.141 34.406 17.594 1 23.91 89 PRO B O 1
ATOM 1541 N N . GLU B 1 90 ? -13.953 34.188 19.312 1 26.02 90 GLU B N 1
ATOM 1542 C CA . GLU B 1 90 ? -12.523 34.031 19.578 1 26.02 90 GLU B CA 1
ATOM 1543 C C . GLU B 1 90 ? -11.875 33.156 18.5 1 26.02 90 GLU B C 1
ATOM 1545 O O . GLU B 1 90 ? -12.57 32.531 17.688 1 26.02 90 GLU B O 1
ATOM 1550 N N . THR B 1 91 ? -10.719 32.094 19.031 1 27.41 91 THR B N 1
ATOM 1551 C CA . THR B 1 91 ? -9.383 31.5 18.875 1 27.41 91 THR B CA 1
ATOM 1552 C C . THR B 1 91 ? -9.453 30.219 18.047 1 27.41 91 THR B C 1
ATOM 1554 O O . THR B 1 91 ? -9.828 29.172 18.562 1 27.41 91 THR B O 1
ATOM 1557 N N . ASP B 1 92 ? -9.828 30.016 17.141 1 27.11 92 ASP B N 1
ATOM 1558 C CA . ASP B 1 92 ? -9.906 28.656 16.656 1 27.11 92 ASP B CA 1
ATOM 1559 C C . ASP B 1 92 ? -8.516 28.047 16.484 1 27.11 92 ASP B C 1
ATOM 1561 O O . ASP B 1 92 ? -7.656 28.625 15.812 1 27.11 92 ASP B O 1
ATOM 1565 N N . PRO B 1 93 ? -7.863 27.188 17.391 1 31.83 93 PRO B N 1
ATOM 1566 C CA . PRO B 1 93 ? -6.48 26.719 17.516 1 31.83 93 PRO B CA 1
ATOM 1567 C C . PRO B 1 93 ? -5.938 26.141 16.203 1 31.83 93 PRO B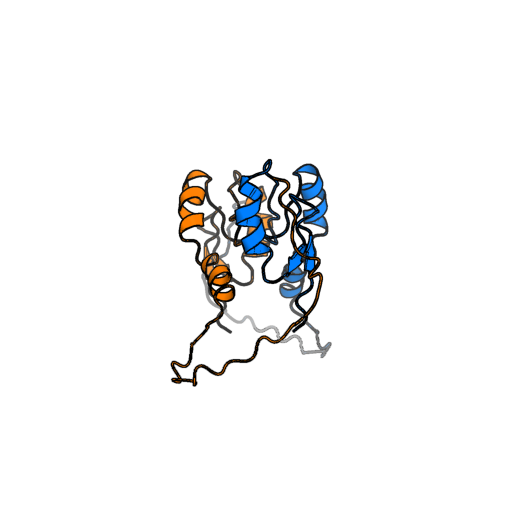 C 1
ATOM 1569 O O . PRO B 1 93 ? -4.754 25.812 16.109 1 31.83 93 PRO B O 1
ATOM 1572 N N . ASN B 1 94 ? -6.668 25.594 15.398 1 30.08 94 ASN B N 1
ATOM 1573 C CA . ASN B 1 94 ? -6.086 24.703 14.398 1 30.08 94 ASN B CA 1
ATOM 1574 C C . ASN B 1 94 ? -5.293 25.484 13.352 1 30.08 94 ASN B C 1
ATOM 1576 O O . ASN B 1 94 ? -5.152 25.031 12.211 1 30.08 94 ASN B O 1
ATOM 1580 N N . HIS B 1 95 ? -5.145 26.703 13.5 1 34.5 95 HIS B N 1
ATOM 1581 C CA . HIS B 1 95 ? -4.414 27.469 12.492 1 34.5 95 HIS B CA 1
ATOM 1582 C C . HIS B 1 95 ? -2.986 26.953 12.344 1 34.5 95 HIS B C 1
ATOM 1584 O O . HIS B 1 95 ? -2.168 27.109 13.25 1 34.5 95 HIS B O 1
ATOM 1590 N N . GLU B 1 96 ? -2.736 25.953 11.633 1 34.47 96 GLU B N 1
ATOM 1591 C CA . GLU B 1 96 ? -1.333 25.672 11.344 1 34.47 96 GLU B CA 1
ATOM 1592 C C . GLU B 1 96 ? -0.599 26.938 10.906 1 34.47 96 GLU B C 1
ATOM 1594 O O . GLU B 1 96 ? -1.082 27.672 10.039 1 34.47 96 GLU B O 1
ATOM 1599 N N . MET B 1 97 ? -0.071 27.781 11.852 1 32.28 97 MET B N 1
ATOM 1600 C CA . MET B 1 97 ? 0.752 28.969 11.68 1 32.28 97 MET B CA 1
ATOM 1601 C C . MET B 1 97 ? 1.879 28.719 10.688 1 32.28 97 MET B C 1
ATOM 1603 O O . MET B 1 97 ? 2.76 27.891 10.938 1 32.28 97 MET B O 1
ATOM 1607 N N . TRP B 1 98 ? 1.625 28.719 9.445 1 30.91 98 TRP B N 1
ATOM 1608 C CA . TRP B 1 98 ? 2.75 28.875 8.531 1 30.91 98 TRP B CA 1
ATOM 1609 C C . TRP B 1 98 ? 3.576 30.109 8.867 1 30.91 98 TRP B C 1
ATOM 1611 O O . TRP B 1 98 ? 3.025 31.188 9.102 1 30.91 98 TRP B O 1
ATOM 1621 N N . ASP B 1 99 ? 4.633 30.062 9.773 1 28.83 99 ASP B N 1
ATOM 1622 C CA . ASP B 1 99 ? 5.562 31.172 9.953 1 28.83 99 ASP B CA 1
ATOM 1623 C C . ASP B 1 99 ? 5.945 31.797 8.617 1 28.83 99 ASP B C 1
ATOM 1625 O O . ASP B 1 99 ? 6.281 31.078 7.668 1 28.83 99 ASP B O 1
ATOM 1629 N N . ASP B 1 100 ? 5.285 32.781 8.188 1 25.3 100 ASP B N 1
ATOM 1630 C CA . ASP B 1 100 ? 5.918 33.781 7.305 1 25.3 100 ASP B CA 1
ATOM 1631 C C . ASP B 1 100 ? 7.176 34.344 7.941 1 25.3 100 ASP B C 1
ATOM 1633 O O . ASP B 1 100 ? 7.199 34.625 9.148 1 25.3 100 ASP B O 1
#

pLDDT: mean 72.65, std 29.5, range [22.27, 98.5]

Nearest PDB structures (foldseek):
  6x46-assembly1_A  TM=4.949E-01  e=3.205E-05  Mus musculus
  8ssr-assembly1_A  TM=3.557E-01  e=2.134E+00  Homo sapiens
  6x46-assembly1_A  TM=4.946E-01  e=3.322E-05  Mus musculus
  8ssr-assembly1_A  TM=3.558E-01  e=2.157E+00  Homo sapiens

Sequence (200 aa):
MDDPFVTCPYNACHRVSRSRIQAHLVKCQKNYPKLDICPYNATHRMSSDEMKQHVKICTNRSSFFLKEKPLVTGAISTPKRILQKEYLPETDPNHEMWDDMDDPFVTCPYNACHRVSRSRIQAHLVKCQKNYPKLDICPYNATHRMSSDEMKQHVKICTNRSSFFLKEKPLVTGAISTPKRILQKEYLPETDPNHEMWDD

Solvent-accessible surface area (backbone atoms only — not comparable to full-atom values): 13101 Å² total; per-residue (Å²): 133,91,64,57,74,40,68,40,83,89,42,78,84,43,71,34,39,54,88,47,38,50,59,47,49,65,61,54,49,75,79,48,83,88,57,42,64,35,67,72,38,29,75,44,58,36,49,66,75,56,40,65,57,42,68,78,66,37,77,60,52,52,64,48,55,56,66,67,48,70,78,70,74,74,73,83,75,81,77,81,78,82,75,82,76,75,76,74,79,90,82,70,80,77,62,77,74,74,82,126,132,93,65,57,70,39,66,38,83,89,41,77,85,42,71,34,39,53,88,46,37,52,60,49,49,65,61,54,49,76,78,47,83,86,57,42,63,36,66,71,38,29,76,44,59,37,48,66,74,55,40,66,57,43,69,78,67,37,78,60,52,52,64,50,55,54,66,66,49,70,80,70,73,73,73,81,73,80,76,79,81,80,80,82,79,77,73,78,80,91,79,72,80,80,62,79,73,72,82,124

InterPro domains:
  IPR022776 TRM13/UPF0224 family, U11-48K-like CHHC zinc finger domain [PF05253] (5-29)
  IPR022776 TRM13/UPF0224 family, U11-48K-like CHHC zinc finger domain [PF05253] (37-58)
  IPR022776 TRM13/UPF0224 family, U11-48K-like CHHC zinc finger domain [PS51800] (5-32)
  IPR022776 TRM13/UPF0224 family, U11-48K-like CHHC zinc finger domain [PS51800] (35-62)
  IPR036236 Zinc finger C2H2 superfamily [SSF57667] (4-35)
  IPR051591 UPF0224 (FAM112) RNA Processing [PTHR21402] (3-61)

Organism: Galleria mellonella (NCBI:txid7137)

Secondary structure (DSSP, 8-state):
----EEE-SS-TT-EEEGGGHHHHHHHHGGGS---EEPSS-TT-EE-HHHHHHHHHH-HHHHHHHHHHS--------------------S--TT------/----EEE-SS-TT-EEEGGGHHHHHHHHGGGS---EEPSS-TT-EE-HHHHHHHHHH-HHHHHHHHHHS-----------------------TT------

Foldseek 3Di:
DDFAWDAAPFDRVDTHTPVCQLVVNVVVCVPGDAFDAAPQHRSDTHHPVVNVVCNVPPPSVVVVVVVVDPPPPPPPDPDDPDDDPDCPDDDPPPPPPPDD/DDFAWDAAPFDRVDTHTPVCQLVVNVVVCVPGDAFDAAPQHRSDTHHPVVNVVCNVPPPSVVVVVVVVDPPPPPPPDPDDPDDDPDCDDDDDPPPPPPPD